Protein AF-A0A9N9N7X9-F1 (afdb_monomer)

Solvent-accessible surface area (backbone atoms only — not comparable to full-atom values): 13000 Å² total; per-residue (Å²): 128,84,79,98,58,101,57,79,76,52,49,74,48,60,98,42,89,99,51,83,76,78,42,80,42,45,58,82,60,53,55,76,67,56,88,64,86,84,74,82,80,80,86,82,82,77,82,83,82,78,74,94,61,87,87,78,80,79,78,86,80,69,52,65,66,59,48,52,54,55,29,54,76,66,76,45,87,77,64,94,84,56,49,71,65,53,52,50,52,54,48,48,53,55,55,74,71,39,74,59,62,84,64,54,52,71,86,38,75,91,61,56,76,76,68,85,73,73,92,64,89,71,80,46,73,70,59,49,55,51,55,52,49,46,58,49,44,23,70,77,36,78,90,52,45,62,49,53,64,54,56,42,52,53,53,56,49,40,38,76,76,42,99,47,58,74,91,60,63,66,54,49,73,53,46,47,57,44,51,59,51,48,56,51,53,51,50,51,51,51,52,50,53,51,48,54,68,70,68,77,116

Foldseek 3Di:
DDDDDPLPQWDWDDPDPPDDDIDIDHPVNVVVVPPDDDDDDDDDDDDDDDDPDPDDDQPDDDDPVRLVVLCVVVVHDDDPPDDPVRSSVSSVVSVVVDVVVVVPPPVDPVVPPPPDPDPDDDQDPVLVVLLVVQCVQCVVPVVSNDDLVNSQVVVVVCVVVDVDDPVNRDDSVVSVVVSVVCVVVVVVVVVVVVCVVPVVD

Radius of gyration: 29.36 Å; Cα contacts (8 Å, |Δi|>4): 89; chains: 1; bounding box: 56×54×70 Å

Sequence (201 aa):
WPWDDNNTGYVRVHAIPNIGKWNEFTSAKLEKLQKKDIQKPNPQVSQHSVPKSPWFVPMPHKSIDQLKTQLTNRGVSYNNESTKQDLISLLNNKLSQEPELQKTGWALKENQKFGKRGGGKRISKHVITYLEGYFLAGNINKSDHYTTEEMHTELLELVKISNLEESDVPKVSTIQNWIGRYATQHKQKLYSLVKIVFFNK

pLDDT: mean 77.12, std 13.58, range [43.31, 95.31]

Nearest PDB structures (foldseek):
  2ld7-assembly1_A  TM=4.609E-01  e=5.107E+00  Mus musculus

Mean predicted aligned error: 19.62 Å

InterPro domains:
  IPR036269 Rho termination factor, N-terminal domain superfamily [SSF68912] (64-97)
  IPR036361 SAP domain superfamily [G3DSA:1.10.720.30] (63-94)

Structure (mmCIF, N/CA/C/O backbone):
data_AF-A0A9N9N7X9-F1
#
_entry.id   AF-A0A9N9N7X9-F1
#
loop_
_atom_site.group_PDB
_atom_site.id
_atom_site.type_symbol
_atom_site.label_atom_id
_atom_site.label_alt_id
_atom_site.label_comp_id
_atom_site.label_asym_id
_atom_site.label_entity_id
_atom_site.label_seq_id
_atom_site.pdbx_PDB_ins_code
_atom_site.Cartn_x
_atom_site.Cartn_y
_atom_site.Cartn_z
_atom_site.occupancy
_atom_site.B_iso_or_equiv
_atom_site.auth_seq_id
_atom_site.auth_comp_id
_atom_site.auth_asym_id
_atom_site.auth_atom_id
_atom_site.pdbx_PDB_model_num
ATOM 1 N N . TRP A 1 1 ? 5.003 -32.662 -16.421 1.00 49.28 1 TRP A N 1
ATOM 2 C CA . TRP A 1 1 ? 4.948 -34.129 -16.533 1.00 49.28 1 TRP A CA 1
ATOM 3 C C . TRP A 1 1 ? 3.574 -34.469 -17.100 1.00 49.28 1 TRP A C 1
ATOM 5 O O . TRP A 1 1 ? 2.640 -34.052 -16.424 1.00 49.28 1 TRP A O 1
ATOM 15 N N . PRO A 1 2 ? 3.361 -35.080 -18.291 1.00 55.88 2 PRO A N 1
ATOM 16 C CA . PRO A 1 2 ? 4.281 -35.820 -19.190 1.00 55.88 2 PRO A CA 1
ATOM 17 C C . PRO A 1 2 ? 5.316 -34.906 -19.908 1.00 55.88 2 PRO A C 1
ATOM 19 O O . PRO A 1 2 ? 5.624 -33.860 -19.328 1.00 55.88 2 PRO A O 1
ATOM 22 N N . TRP A 1 3 ? 5.956 -35.206 -21.055 1.00 43.31 3 TRP A N 1
ATOM 23 C CA . TRP A 1 3 ? 5.714 -36.144 -22.188 1.00 43.31 3 TRP A CA 1
ATOM 24 C C . TRP A 1 3 ? 7.034 -36.775 -22.691 1.00 43.31 3 TRP A C 1
ATOM 26 O O . TRP A 1 3 ? 8.102 -36.267 -22.355 1.00 43.31 3 TRP A O 1
ATOM 36 N N . ASP A 1 4 ? 6.950 -37.835 -23.506 1.00 58.06 4 ASP A N 1
ATOM 37 C CA . ASP A 1 4 ? 8.088 -38.507 -24.155 1.00 58.06 4 ASP A CA 1
ATOM 38 C C . ASP A 1 4 ? 8.680 -37.686 -25.320 1.00 58.06 4 ASP A C 1
ATOM 40 O O . ASP A 1 4 ? 8.150 -37.671 -26.432 1.00 58.06 4 ASP A O 1
ATOM 44 N N . ASP A 1 5 ? 9.811 -37.023 -25.076 1.00 54.53 5 ASP A N 1
ATOM 45 C CA . ASP A 1 5 ? 10.762 -36.612 -26.111 1.00 54.53 5 ASP A CA 1
ATOM 46 C C . ASP A 1 5 ? 12.117 -37.315 -25.899 1.00 54.53 5 ASP A C 1
ATOM 48 O O . ASP A 1 5 ? 12.397 -37.830 -24.816 1.00 54.53 5 ASP A O 1
ATOM 52 N N . ASN A 1 6 ? 12.978 -37.349 -26.928 1.00 62.22 6 ASN A N 1
ATOM 53 C CA . ASN A 1 6 ? 14.293 -38.032 -26.924 1.00 62.22 6 ASN A CA 1
ATOM 54 C C . ASN A 1 6 ? 15.296 -37.516 -25.856 1.00 62.22 6 ASN A C 1
ATOM 56 O O . ASN A 1 6 ? 16.462 -37.909 -25.851 1.00 62.22 6 ASN A O 1
ATOM 60 N N . ASN A 1 7 ? 14.857 -36.643 -24.946 1.00 59.34 7 ASN A N 1
ATOM 61 C CA . ASN A 1 7 ? 15.651 -35.970 -23.926 1.00 59.34 7 ASN A CA 1
ATOM 62 C C . ASN A 1 7 ? 15.391 -36.559 -22.519 1.00 59.34 7 ASN A C 1
ATOM 64 O O . ASN A 1 7 ? 15.659 -35.908 -21.502 1.00 59.34 7 ASN A O 1
ATOM 68 N N . THR A 1 8 ? 14.897 -37.801 -22.430 1.00 61.47 8 THR A N 1
ATOM 69 C CA . THR A 1 8 ? 14.826 -38.575 -21.178 1.00 61.47 8 THR A CA 1
ATOM 70 C C . THR A 1 8 ? 16.176 -38.571 -20.453 1.00 61.47 8 THR A C 1
ATOM 72 O O . THR A 1 8 ? 17.184 -39.013 -20.998 1.00 61.47 8 THR A O 1
ATOM 75 N N . GLY A 1 9 ? 16.196 -38.068 -19.213 1.00 70.38 9 GLY A N 1
ATOM 76 C CA . GLY A 1 9 ? 17.409 -37.936 -18.390 1.00 70.38 9 GLY A CA 1
ATOM 77 C C . GLY A 1 9 ? 18.023 -36.528 -18.330 1.00 70.38 9 GLY A C 1
ATOM 78 O O . GLY A 1 9 ? 19.008 -36.330 -17.619 1.00 70.38 9 GLY A O 1
ATOM 79 N N . TYR A 1 10 ? 17.447 -35.535 -19.018 1.00 78.12 10 TYR A N 1
ATOM 80 C CA . TYR A 1 10 ? 17.952 -34.158 -19.037 1.00 78.12 10 TYR A CA 1
ATOM 81 C C . TYR A 1 10 ? 17.029 -33.202 -18.275 1.00 78.12 10 TYR A C 1
ATOM 83 O O . TYR A 1 10 ? 15.820 -33.146 -18.497 1.00 78.12 10 TYR A O 1
ATOM 91 N N . VAL A 1 11 ? 17.608 -32.369 -17.408 1.00 82.12 11 VAL A N 1
ATOM 92 C CA . VAL A 1 11 ? 16.893 -31.254 -16.777 1.00 82.12 11 VAL A CA 1
ATOM 93 C C . VAL A 1 11 ? 17.042 -30.013 -17.658 1.00 82.12 11 VAL A C 1
ATOM 95 O O . VAL A 1 11 ? 18.125 -29.435 -17.748 1.00 82.12 11 VAL A O 1
ATOM 98 N N . ARG A 1 12 ? 15.946 -29.581 -18.291 1.00 80.44 12 ARG A N 1
ATOM 99 C CA . ARG A 1 12 ? 15.859 -28.292 -18.999 1.00 80.44 12 ARG A CA 1
ATOM 100 C C . ARG A 1 12 ? 15.449 -27.177 -18.036 1.00 80.44 12 ARG A C 1
ATOM 102 O O . ARG A 1 12 ? 14.486 -27.331 -17.287 1.00 80.44 12 ARG A O 1
ATOM 109 N N . VAL A 1 13 ? 16.159 -26.048 -18.068 1.00 78.75 13 VAL A N 1
ATOM 110 C CA . VAL A 1 13 ? 15.795 -24.820 -17.335 1.00 78.75 13 VAL A CA 1
ATOM 111 C C . VAL A 1 13 ? 16.009 -23.571 -18.189 1.00 78.75 13 VAL A C 1
ATOM 113 O O . VAL A 1 13 ? 16.910 -23.509 -19.026 1.00 78.75 13 VAL A O 1
ATOM 116 N N . HIS A 1 14 ? 15.196 -22.552 -17.933 1.00 78.88 14 HIS A N 1
ATOM 117 C CA . HIS A 1 14 ? 15.323 -21.204 -18.483 1.00 78.88 14 HIS A CA 1
ATOM 118 C C . HIS A 1 14 ? 15.489 -20.191 -17.341 1.00 78.88 14 HIS A C 1
ATOM 120 O O . HIS A 1 14 ? 14.956 -20.394 -16.248 1.00 78.88 14 HIS A O 1
ATOM 126 N N . ALA A 1 15 ? 16.180 -19.077 -17.588 1.00 75.19 15 ALA A N 1
ATOM 127 C CA . ALA A 1 15 ? 16.247 -17.981 -16.616 1.00 75.19 15 ALA A CA 1
ATOM 128 C C . ALA A 1 15 ? 14.899 -17.243 -16.487 1.00 75.19 15 ALA A C 1
ATOM 130 O O . ALA A 1 15 ? 14.561 -16.758 -15.411 1.00 75.19 15 ALA A O 1
ATOM 131 N N . ILE A 1 16 ? 14.125 -17.183 -17.577 1.00 74.94 16 ILE A N 1
ATOM 132 C CA . ILE A 1 16 ? 12.840 -16.484 -17.676 1.00 74.94 16 ILE A CA 1
ATOM 133 C C . ILE A 1 16 ? 11.857 -17.384 -18.452 1.00 74.94 16 ILE A C 1
ATOM 135 O O . ILE A 1 16 ? 12.250 -17.931 -19.484 1.00 74.94 16 ILE A O 1
ATOM 139 N N . PRO A 1 17 ? 10.597 -17.552 -18.004 1.00 70.31 17 PRO A N 1
ATOM 140 C CA . PRO A 1 17 ? 9.591 -18.297 -18.758 1.00 70.31 17 PRO A CA 1
ATOM 141 C C . PRO A 1 17 ? 9.388 -17.737 -20.169 1.00 70.31 17 PRO A C 1
ATOM 143 O O . PRO A 1 17 ? 9.217 -16.533 -20.340 1.00 70.31 17 PRO A O 1
ATOM 146 N N . ASN A 1 18 ? 9.373 -18.625 -21.166 1.00 68.94 18 ASN A N 1
ATOM 147 C CA . ASN A 1 18 ? 9.126 -18.325 -22.585 1.00 68.94 18 ASN A CA 1
ATOM 148 C C . ASN A 1 18 ? 10.103 -17.331 -23.256 1.00 68.94 18 ASN A C 1
ATOM 150 O O . ASN A 1 18 ? 9.815 -16.860 -24.354 1.00 68.94 18 ASN A O 1
ATOM 154 N N . ILE A 1 19 ? 11.254 -17.017 -22.644 1.00 68.38 19 ILE A N 1
ATOM 155 C CA . ILE A 1 19 ? 12.239 -16.069 -23.193 1.00 68.38 19 ILE A CA 1
ATOM 156 C C . ILE A 1 19 ? 13.650 -16.675 -23.159 1.00 68.38 19 ILE A C 1
ATOM 158 O O . ILE A 1 19 ? 14.152 -17.078 -22.109 1.00 68.38 19 ILE A O 1
ATOM 162 N N . GLY A 1 20 ? 14.319 -16.669 -24.316 1.00 71.62 20 GLY A N 1
ATOM 163 C CA . GLY A 1 20 ? 15.701 -17.132 -24.484 1.00 71.62 20 GLY A CA 1
ATOM 164 C C . GLY A 1 20 ? 15.841 -18.620 -24.830 1.00 71.62 20 GLY A C 1
ATOM 165 O O . GLY A 1 20 ? 14.863 -19.340 -25.019 1.00 71.62 20 GLY A O 1
ATOM 166 N N . LYS A 1 21 ? 17.093 -19.083 -24.951 1.00 80.06 21 LYS A N 1
ATOM 167 C CA . LYS A 1 21 ? 17.414 -20.495 -25.217 1.00 80.06 21 LYS A CA 1
ATOM 168 C C . LYS A 1 21 ? 17.325 -21.324 -23.932 1.00 80.06 21 LYS A C 1
ATOM 170 O O . LYS A 1 21 ? 17.751 -20.875 -22.867 1.00 80.06 21 LYS A O 1
ATOM 175 N N . TRP A 1 22 ? 16.818 -22.548 -24.049 1.00 79.56 22 TRP A N 1
ATOM 176 C CA . TRP A 1 22 ? 16.819 -23.528 -22.962 1.00 79.56 22 TRP A CA 1
ATOM 177 C C . TRP A 1 22 ? 18.243 -23.993 -22.640 1.00 79.56 22 TRP A C 1
ATOM 179 O O . TRP A 1 22 ? 19.038 -24.235 -23.546 1.00 79.56 22 TRP A O 1
ATOM 189 N N . ASN A 1 23 ? 18.550 -24.157 -21.352 1.00 82.50 23 ASN A N 1
ATOM 190 C CA . ASN A 1 23 ? 19.803 -24.750 -20.890 1.00 82.50 23 ASN A CA 1
ATOM 191 C C . ASN A 1 23 ? 19.572 -26.198 -20.450 1.00 82.50 23 ASN A C 1
ATOM 193 O O . ASN A 1 23 ? 18.653 -26.472 -19.676 1.00 82.50 23 ASN A O 1
ATOM 197 N N . GLU A 1 24 ? 20.433 -27.105 -20.911 1.00 86.31 24 GLU A N 1
ATOM 198 C CA . GLU A 1 24 ? 20.330 -28.547 -20.670 1.00 86.31 24 GLU A CA 1
ATOM 199 C C . GLU A 1 24 ? 21.383 -29.059 -19.679 1.00 86.31 24 GLU A C 1
ATOM 201 O O . GLU A 1 24 ? 22.603 -28.945 -19.877 1.00 86.31 24 GLU A O 1
ATOM 206 N N . PHE A 1 25 ? 20.884 -29.676 -18.608 1.00 82.94 25 PHE A N 1
ATOM 207 C CA . PHE A 1 25 ? 21.669 -30.266 -17.533 1.00 82.94 25 PHE A CA 1
ATOM 208 C C . PHE A 1 25 ? 21.538 -31.792 -17.570 1.00 82.94 25 PHE A C 1
ATOM 210 O O . PHE A 1 25 ? 20.527 -32.358 -17.159 1.00 82.94 25 PHE A O 1
ATOM 217 N N . THR A 1 26 ? 22.591 -32.448 -18.056 1.00 83.94 26 THR A N 1
ATOM 218 C CA . THR A 1 26 ? 22.837 -33.895 -17.938 1.00 83.94 26 THR A CA 1
ATOM 219 C C . THR A 1 26 ? 23.108 -34.297 -16.488 1.00 83.94 26 THR A C 1
ATOM 221 O O . THR A 1 26 ? 23.783 -33.542 -15.782 1.00 83.94 26 THR A O 1
ATOM 224 N N . SER A 1 27 ? 22.759 -35.522 -16.086 1.00 78.56 27 SER A N 1
ATOM 225 C CA . SER A 1 27 ? 23.109 -36.098 -14.771 1.00 78.56 27 SER A CA 1
ATOM 226 C C . SER A 1 27 ? 24.588 -35.899 -14.397 1.00 78.56 27 SER A C 1
ATOM 228 O O . SER A 1 27 ? 24.881 -35.312 -13.361 1.00 78.56 27 SER A O 1
ATOM 230 N N . ALA A 1 28 ? 25.524 -36.202 -15.306 1.00 80.31 28 ALA A N 1
ATOM 231 C CA . ALA A 1 28 ? 26.970 -36.031 -15.090 1.00 80.31 28 ALA A CA 1
ATOM 232 C C . ALA A 1 28 ? 27.451 -34.566 -14.912 1.00 80.31 28 ALA A C 1
ATOM 234 O O . ALA A 1 28 ? 28.585 -34.323 -14.493 1.00 80.31 28 ALA A O 1
ATOM 235 N N . LYS A 1 29 ? 26.621 -33.563 -15.244 1.00 83.31 29 LYS A N 1
ATOM 236 C CA . LYS A 1 29 ? 26.873 -32.147 -14.893 1.00 83.31 29 LYS A CA 1
ATOM 237 C C . LYS A 1 29 ? 26.335 -31.822 -13.499 1.00 83.31 29 LYS A C 1
ATOM 239 O O . LYS A 1 29 ? 26.929 -30.996 -12.818 1.00 83.31 29 LYS A O 1
ATOM 244 N N . LEU A 1 30 ? 25.232 -32.451 -13.088 1.00 79.38 30 LEU A N 1
ATOM 245 C CA . LEU A 1 30 ? 24.614 -32.261 -11.774 1.00 79.38 30 LEU A CA 1
ATOM 246 C C . LEU A 1 30 ? 25.435 -32.930 -10.663 1.00 79.38 30 LEU A C 1
ATOM 248 O O . LEU A 1 30 ? 25.662 -32.301 -9.635 1.00 79.38 30 LEU A O 1
ATOM 252 N N . GLU A 1 31 ? 25.978 -34.127 -10.901 1.00 80.50 31 GLU A N 1
ATOM 253 C CA . GLU A 1 31 ? 26.899 -34.807 -9.972 1.00 80.50 31 GLU A CA 1
ATOM 254 C C . GLU A 1 31 ? 28.107 -33.927 -9.613 1.00 80.50 31 GLU A C 1
ATOM 256 O O . GLU A 1 31 ? 28.473 -33.808 -8.449 1.00 80.50 31 GLU A O 1
ATOM 261 N N . LYS A 1 32 ? 28.668 -33.196 -10.587 1.00 82.69 32 LYS A N 1
ATOM 262 C CA . LYS A 1 32 ? 29.786 -32.257 -10.364 1.00 82.69 32 LYS A CA 1
ATOM 263 C C . LYS A 1 32 ? 29.424 -31.038 -9.502 1.00 82.69 32 LYS A C 1
ATOM 265 O O . LYS A 1 32 ? 30.324 -30.336 -9.044 1.00 82.69 32 LYS A O 1
ATOM 270 N N . LEU A 1 33 ? 28.136 -30.761 -9.28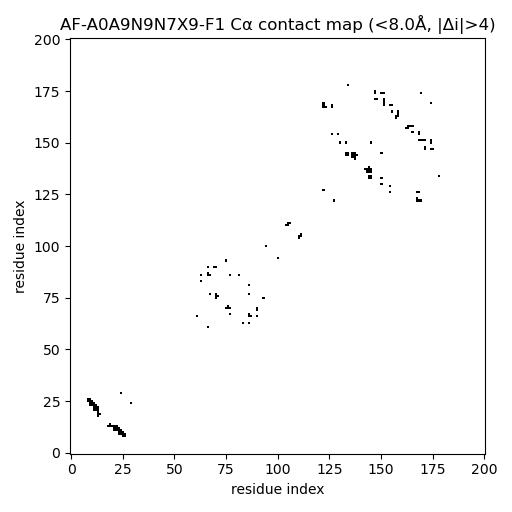4 1.00 78.50 33 LEU A N 1
ATOM 271 C CA . LEU A 1 33 ? 27.662 -29.709 -8.376 1.00 78.50 33 LEU A CA 1
ATOM 272 C C . LEU A 1 33 ? 27.448 -30.231 -6.943 1.00 78.50 33 LEU A C 1
ATOM 274 O O . LEU A 1 33 ? 27.443 -29.434 -6.000 1.00 78.50 33 LEU A O 1
ATOM 278 N N . GLN A 1 34 ? 27.303 -31.547 -6.759 1.00 75.88 34 GLN A N 1
ATOM 279 C CA . GLN A 1 34 ? 27.119 -32.186 -5.457 1.00 75.88 34 GLN A CA 1
ATOM 280 C C . GLN A 1 34 ? 28.454 -32.251 -4.701 1.00 75.88 34 GLN A C 1
ATOM 282 O O . GLN A 1 34 ? 29.269 -33.145 -4.891 1.00 75.88 34 GLN A O 1
ATOM 287 N N . LYS A 1 35 ? 28.684 -31.285 -3.804 1.00 77.44 35 LYS A N 1
ATOM 288 C CA . LYS A 1 35 ? 29.910 -31.230 -2.981 1.00 77.44 35 LYS A CA 1
ATOM 289 C C . LYS A 1 35 ? 29.918 -32.206 -1.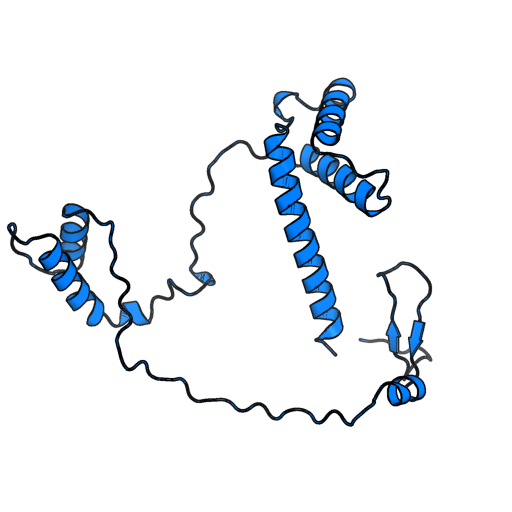794 1.00 77.44 35 LYS A C 1
ATOM 291 O O . LYS A 1 35 ? 30.969 -32.388 -1.185 1.00 77.44 35 LYS A O 1
ATOM 296 N N . LYS A 1 36 ? 28.755 -32.749 -1.414 1.00 79.50 36 LYS A N 1
ATOM 297 C CA . LYS A 1 36 ? 28.526 -33.699 -0.308 1.00 79.50 36 LYS A CA 1
ATOM 298 C C . LYS A 1 36 ? 27.238 -34.478 -0.570 1.00 79.50 36 LYS A C 1
ATOM 300 O O . LYS A 1 36 ? 26.325 -33.919 -1.177 1.00 79.50 36 LYS A O 1
ATOM 305 N N . ASP A 1 37 ? 27.129 -35.692 -0.041 1.00 79.81 37 ASP A N 1
ATOM 306 C CA . ASP A 1 37 ? 25.887 -36.465 -0.117 1.00 79.81 37 ASP A CA 1
ATOM 307 C C . ASP A 1 37 ? 24.758 -35.836 0.698 1.00 79.81 37 ASP A C 1
ATOM 309 O O . ASP A 1 37 ? 24.899 -35.524 1.885 1.00 79.81 37 ASP A O 1
ATOM 313 N N . ILE A 1 38 ? 23.614 -35.662 0.038 1.00 77.25 38 ILE A N 1
ATOM 314 C CA . ILE A 1 38 ? 22.403 -35.096 0.627 1.00 77.25 38 ILE A CA 1
ATOM 315 C C . ILE A 1 38 ? 21.571 -36.245 1.195 1.00 77.25 38 ILE A C 1
ATOM 317 O O . ILE A 1 38 ? 20.732 -36.831 0.514 1.00 77.25 38 ILE A O 1
ATOM 321 N N . GLN A 1 39 ? 21.798 -36.566 2.467 1.00 80.62 39 GLN A N 1
ATOM 322 C CA . GLN A 1 39 ? 20.919 -37.474 3.202 1.00 80.62 39 GLN A CA 1
ATOM 323 C C . GLN A 1 39 ? 19.573 -36.790 3.469 1.00 80.62 39 GLN A C 1
ATOM 325 O O . GLN A 1 39 ? 19.528 -35.656 3.952 1.00 80.62 39 GLN A O 1
ATOM 330 N N . LYS A 1 40 ? 18.465 -37.481 3.175 1.00 77.75 40 LYS A N 1
ATOM 331 C CA . LYS A 1 40 ? 17.116 -36.989 3.484 1.00 77.75 40 LYS A CA 1
ATOM 332 C C . LYS A 1 40 ? 16.974 -36.873 5.010 1.00 77.75 40 LYS A C 1
ATOM 334 O O . LYS A 1 40 ? 17.066 -37.899 5.685 1.00 77.75 40 LYS A O 1
ATOM 339 N N . PRO A 1 41 ? 16.738 -35.676 5.581 1.00 74.62 41 PRO A N 1
ATOM 340 C CA . PRO A 1 41 ? 16.577 -35.545 7.022 1.00 74.62 41 PRO A CA 1
ATOM 341 C C . PRO A 1 41 ? 15.309 -36.279 7.460 1.00 74.62 41 PRO A C 1
ATOM 343 O O . PRO A 1 41 ? 14.242 -36.098 6.869 1.00 74.62 41 PRO A O 1
ATOM 346 N N . ASN A 1 42 ? 15.420 -37.105 8.500 1.00 78.00 42 ASN A N 1
ATOM 347 C CA . ASN A 1 42 ? 14.264 -37.786 9.066 1.00 78.00 42 ASN A CA 1
ATOM 348 C C . ASN A 1 42 ? 13.498 -36.792 9.962 1.00 78.00 42 ASN A C 1
ATOM 350 O O . ASN A 1 42 ? 14.083 -36.298 10.930 1.00 78.00 42 ASN A O 1
ATOM 354 N N . PRO A 1 43 ? 12.235 -36.437 9.657 1.00 70.12 43 PRO A N 1
ATOM 355 C CA . PRO A 1 43 ? 11.516 -35.420 10.414 1.00 70.12 43 PRO A CA 1
ATOM 356 C C . PRO A 1 43 ? 11.182 -35.932 11.819 1.00 70.12 43 PRO A C 1
ATOM 358 O O . PRO A 1 43 ? 10.387 -36.856 11.981 1.00 70.12 43 PRO A O 1
ATOM 361 N N . GLN A 1 44 ? 11.758 -35.308 12.847 1.00 76.88 44 GLN A N 1
ATOM 362 C CA . GLN A 1 44 ? 11.332 -35.537 14.224 1.00 76.88 44 GLN A CA 1
ATOM 363 C C . GLN A 1 44 ? 10.103 -34.681 14.536 1.00 76.88 44 GLN A C 1
ATOM 365 O O . GLN A 1 44 ? 10.154 -33.452 14.491 1.00 76.88 44 GLN A O 1
ATOM 370 N N . VAL A 1 45 ? 8.997 -35.346 14.867 1.00 72.12 45 VAL A N 1
ATOM 371 C CA . VAL A 1 45 ? 7.788 -34.702 15.386 1.00 72.12 45 VAL A CA 1
ATOM 372 C C . VAL A 1 45 ? 7.951 -34.555 16.896 1.00 72.12 45 VAL A C 1
ATOM 374 O O . VAL A 1 45 ? 7.979 -35.553 17.615 1.00 72.12 45 VAL A O 1
ATOM 377 N N . SER A 1 46 ? 8.069 -33.323 17.389 1.00 74.19 46 SER A N 1
ATOM 378 C CA . SER A 1 46 ? 8.018 -33.054 18.826 1.00 74.19 46 SER A CA 1
ATOM 379 C C . SER A 1 46 ? 6.580 -33.136 19.344 1.00 74.19 46 SER A C 1
ATOM 381 O O . SER A 1 46 ? 5.619 -32.826 18.636 1.00 74.19 46 SER A O 1
ATOM 383 N N . GLN A 1 47 ? 6.419 -33.529 20.608 1.00 74.12 47 GLN A N 1
ATOM 384 C CA . GLN A 1 47 ? 5.145 -33.352 21.302 1.00 74.12 47 GLN A CA 1
ATOM 385 C C . GLN A 1 47 ? 4.900 -31.861 21.573 1.00 74.12 47 GLN A C 1
ATOM 387 O O . GLN A 1 47 ? 5.836 -31.080 21.757 1.00 74.12 47 GLN A O 1
ATOM 392 N N . HIS A 1 48 ? 3.629 -31.462 21.583 1.00 66.50 48 HIS A N 1
ATOM 393 C CA . HIS A 1 48 ? 3.238 -30.084 21.852 1.00 66.50 48 HIS A CA 1
ATOM 394 C C . HIS A 1 48 ? 3.476 -29.734 23.329 1.00 66.50 48 HIS A C 1
ATOM 396 O O . HIS A 1 48 ? 3.119 -30.493 24.228 1.00 66.50 48 HIS A O 1
ATOM 402 N N . SER A 1 49 ? 4.053 -28.563 23.592 1.00 68.38 49 SER A N 1
ATOM 403 C CA . SER A 1 49 ? 4.234 -28.076 24.961 1.00 68.38 49 SER A CA 1
ATOM 404 C C . SER A 1 49 ? 2.897 -27.650 25.564 1.00 68.38 49 SER A C 1
ATOM 406 O O . SER A 1 49 ? 2.247 -26.743 25.045 1.00 68.38 49 SER A O 1
ATOM 408 N N . VAL A 1 50 ? 2.516 -28.241 26.698 1.00 72.44 50 VAL A N 1
ATOM 409 C CA . VAL A 1 50 ? 1.393 -27.741 27.504 1.00 72.44 50 VAL A CA 1
ATOM 410 C C . VAL A 1 50 ? 1.841 -26.456 28.221 1.00 72.44 50 VAL A C 1
ATOM 412 O O . VAL A 1 50 ? 2.858 -26.480 28.924 1.00 72.44 50 VAL A O 1
ATOM 415 N N . PRO A 1 51 ? 1.143 -25.316 28.056 1.00 62.38 51 PRO A N 1
ATOM 416 C CA . PRO A 1 51 ? 1.523 -24.073 28.716 1.00 62.38 51 PRO A CA 1
ATOM 417 C C . PRO A 1 51 ? 1.318 -24.178 30.234 1.00 62.38 51 PRO A C 1
ATOM 419 O O . PRO A 1 51 ? 0.241 -24.532 30.706 1.00 62.38 51 PRO A O 1
ATOM 422 N N . LYS A 1 52 ? 2.354 -23.829 31.009 1.00 68.56 52 LYS A N 1
ATOM 423 C CA . LYS A 1 52 ? 2.320 -23.845 32.487 1.00 68.56 52 LYS A CA 1
ATOM 424 C C . LYS A 1 52 ? 1.449 -22.740 33.097 1.00 68.56 52 LYS A C 1
ATOM 426 O O . LYS A 1 52 ? 1.128 -22.804 34.278 1.00 68.56 52 LYS A O 1
ATOM 431 N N . SER A 1 53 ? 1.098 -21.726 32.311 1.00 49.62 53 SER A N 1
ATOM 432 C CA . SER A 1 53 ? 0.240 -20.613 32.707 1.00 49.62 53 SER A CA 1
ATOM 433 C C . SER A 1 53 ? -0.835 -20.364 31.643 1.00 49.62 53 SER A C 1
ATOM 435 O O . SER A 1 53 ? -0.542 -20.419 30.444 1.00 49.62 53 SER A O 1
ATOM 437 N N . PRO A 1 54 ? -2.076 -20.044 32.047 1.00 58.00 54 PRO A N 1
ATOM 438 C CA . PRO A 1 54 ? -3.070 -19.496 31.136 1.00 58.00 54 PRO A CA 1
ATOM 439 C C . PRO A 1 54 ? -2.597 -18.152 30.561 1.00 58.00 54 PRO A C 1
ATOM 441 O O . PRO A 1 54 ? -2.352 -17.197 31.301 1.00 58.00 54 PRO A O 1
ATOM 444 N N . TRP A 1 55 ? -2.488 -18.055 29.236 1.00 46.09 55 TRP A N 1
ATOM 445 C CA . TRP A 1 55 ? -2.179 -16.796 28.554 1.00 46.09 55 TRP A CA 1
ATOM 446 C C . TRP A 1 55 ? -3.441 -15.939 28.410 1.00 46.09 55 TRP A C 1
ATOM 448 O O . TRP A 1 55 ? -4.122 -15.970 27.386 1.00 46.09 55 TRP A O 1
ATOM 458 N N . PHE A 1 56 ? -3.753 -15.153 29.442 1.00 51.88 56 PHE A N 1
ATOM 459 C CA . PHE A 1 56 ? -4.817 -14.153 29.374 1.00 51.88 56 PHE A CA 1
ATOM 460 C C . PHE A 1 56 ? -4.299 -12.835 28.799 1.00 51.88 56 PHE A C 1
ATOM 462 O O . PHE A 1 56 ? -3.435 -12.185 29.383 1.00 51.88 56 PHE A O 1
ATOM 469 N N . VAL A 1 57 ? -4.876 -12.406 27.674 1.00 51.94 57 VAL A N 1
ATOM 470 C CA . VAL A 1 57 ? -4.705 -11.041 27.161 1.00 51.94 57 VAL A CA 1
ATOM 471 C C . VAL A 1 57 ? -5.759 -10.154 27.835 1.00 51.94 57 VAL A C 1
ATOM 473 O O . VAL A 1 57 ? -6.944 -10.297 27.518 1.00 51.94 57 VAL A O 1
ATOM 476 N N . PRO A 1 58 ? -5.391 -9.245 28.760 1.00 47.09 58 PRO A N 1
ATOM 477 C CA . PRO A 1 58 ? -6.360 -8.334 29.357 1.00 47.09 58 PRO A CA 1
ATOM 478 C C . PRO A 1 58 ? -6.933 -7.416 28.272 1.00 47.09 58 PRO A C 1
ATOM 480 O O . PRO A 1 58 ? -6.181 -6.816 27.510 1.00 47.09 58 PRO A O 1
ATOM 483 N N . MET A 1 59 ? -8.261 -7.287 28.194 1.00 57.09 59 MET A N 1
ATOM 484 C CA . MET A 1 59 ? -8.930 -6.362 27.269 1.00 57.09 59 MET A CA 1
ATOM 485 C C . MET A 1 59 ? -8.936 -4.940 27.863 1.00 57.09 59 MET A C 1
ATOM 487 O O . MET A 1 59 ? -9.813 -4.646 28.679 1.00 57.09 59 MET A O 1
ATOM 491 N N . PRO A 1 60 ? -8.025 -4.019 27.482 1.00 52.69 60 PRO A N 1
ATOM 492 C CA . PRO A 1 60 ? -7.765 -2.830 28.305 1.00 52.69 60 PRO A CA 1
ATOM 493 C C . PRO A 1 60 ? -8.842 -1.739 28.150 1.00 52.69 60 PRO A C 1
ATOM 495 O O . PRO A 1 60 ? -9.041 -0.896 29.027 1.00 52.69 60 PRO A O 1
ATOM 498 N N . HIS A 1 61 ? -9.562 -1.761 27.024 1.00 58.72 61 HIS A N 1
ATOM 499 C CA . HIS A 1 61 ? -10.284 -0.599 26.495 1.00 58.72 61 HIS A CA 1
ATOM 500 C C . HIS A 1 61 ? -11.817 -0.678 26.560 1.00 58.72 61 HIS A C 1
ATOM 502 O O . HIS A 1 61 ? -12.482 0.197 26.015 1.00 58.72 61 HIS A O 1
ATOM 508 N N . LYS A 1 62 ? -12.405 -1.682 27.225 1.00 70.75 62 LYS A N 1
ATOM 509 C CA . LYS A 1 62 ? -13.868 -1.719 27.413 1.00 70.75 62 LYS A CA 1
ATOM 510 C C . LYS A 1 62 ? -14.333 -0.686 28.445 1.00 70.75 62 LYS A C 1
ATOM 512 O O . LYS A 1 62 ? -13.655 -0.467 29.461 1.00 70.75 62 LYS A O 1
ATOM 517 N N . SER A 1 63 ? -15.484 -0.062 28.188 1.00 82.25 63 SER A N 1
ATOM 518 C CA . SER A 1 63 ? -16.191 0.760 29.180 1.00 82.25 63 SER A CA 1
ATOM 519 C C . SER A 1 63 ? -16.857 -0.120 30.245 1.00 82.25 63 SER A C 1
ATOM 521 O O . SER A 1 63 ? -17.006 -1.331 30.061 1.00 82.25 63 SER A O 1
ATOM 523 N N . ILE A 1 64 ? -17.267 0.480 31.366 1.00 83.50 64 ILE A N 1
ATOM 524 C CA . ILE A 1 64 ? -17.980 -0.238 32.434 1.00 83.50 64 ILE A CA 1
ATOM 525 C C . ILE A 1 64 ? -19.295 -0.826 31.900 1.00 83.50 64 ILE A C 1
ATOM 527 O O . ILE A 1 64 ? -19.583 -1.991 32.157 1.00 83.50 64 ILE A O 1
ATOM 531 N N . ASP A 1 65 ? -20.034 -0.086 31.074 1.00 84.31 65 ASP A N 1
ATOM 532 C CA . ASP A 1 65 ? -21.314 -0.535 30.506 1.00 84.31 65 ASP A CA 1
ATOM 533 C C . ASP A 1 65 ? -21.134 -1.714 29.544 1.00 84.31 65 ASP A C 1
ATOM 535 O O . ASP A 1 65 ? -21.922 -2.659 29.549 1.00 84.31 65 ASP A O 1
ATOM 539 N N . GLN A 1 66 ? -20.048 -1.720 28.763 1.00 83.38 66 GLN A N 1
ATOM 540 C CA . GLN A 1 66 ? -19.688 -2.853 27.907 1.00 83.38 66 GLN A CA 1
ATOM 541 C C . GLN A 1 66 ? -19.322 -4.101 28.721 1.00 83.38 66 GLN A C 1
ATOM 543 O O . GLN A 1 66 ? -19.655 -5.211 28.308 1.00 83.38 66 GLN A O 1
ATOM 548 N N . LEU A 1 67 ? -18.652 -3.943 29.868 1.00 85.62 67 LEU A N 1
ATOM 549 C CA . LEU A 1 67 ? -18.352 -5.056 30.776 1.00 85.62 67 LEU A CA 1
ATOM 550 C C . LEU A 1 67 ? -19.637 -5.597 31.417 1.00 85.62 67 LEU A C 1
ATOM 552 O O . LEU A 1 67 ? -19.883 -6.800 31.344 1.00 85.62 67 LEU A O 1
ATOM 556 N N . LYS A 1 68 ? -20.490 -4.711 31.948 1.00 86.12 68 LYS A N 1
ATOM 557 C CA . LYS A 1 68 ? -21.808 -5.044 32.515 1.00 86.12 68 LYS A CA 1
ATOM 558 C C . LYS A 1 68 ? -22.679 -5.805 31.504 1.00 86.12 68 LYS A C 1
ATOM 560 O O . LYS A 1 68 ? -23.135 -6.903 31.805 1.00 86.12 68 LYS A O 1
ATOM 565 N N . THR A 1 69 ? -22.781 -5.307 30.268 1.00 85.31 69 THR A N 1
ATOM 566 C CA . THR A 1 69 ? -23.516 -5.961 29.163 1.00 85.31 69 THR A CA 1
ATOM 567 C C . THR A 1 69 ? -22.974 -7.358 28.830 1.00 85.31 69 THR A C 1
ATOM 569 O O . THR A 1 69 ? -23.734 -8.265 28.505 1.00 85.31 69 THR A O 1
ATOM 572 N N . GLN A 1 70 ? -21.656 -7.580 28.896 1.00 83.38 70 GLN A N 1
ATOM 573 C CA . GLN A 1 70 ? -21.095 -8.914 28.642 1.00 83.38 70 GLN A CA 1
ATOM 574 C C . GLN A 1 70 ? -21.275 -9.891 29.806 1.00 83.38 70 GLN A C 1
ATOM 576 O O . GLN A 1 70 ? -21.332 -11.097 29.568 1.00 83.38 70 GLN A O 1
ATOM 581 N N . LEU A 1 71 ? -21.374 -9.393 31.039 1.00 86.19 71 LEU A N 1
ATOM 582 C CA . LEU A 1 71 ? -21.683 -10.207 32.211 1.00 86.19 71 LEU A CA 1
ATOM 583 C C . LEU A 1 71 ? -23.159 -10.632 32.212 1.00 86.19 71 LEU A C 1
ATOM 585 O O . LEU A 1 71 ? -23.430 -11.826 32.354 1.00 86.19 71 LEU A O 1
ATOM 589 N N . THR A 1 72 ? -24.098 -9.715 31.937 1.00 85.12 72 THR A N 1
ATOM 590 C CA . THR A 1 72 ? -25.530 -10.050 31.811 1.00 85.12 72 THR A CA 1
ATOM 591 C C . THR A 1 72 ? -25.787 -11.052 30.685 1.00 85.12 72 THR A C 1
ATOM 593 O O . THR A 1 72 ? -26.437 -12.068 30.922 1.00 85.12 72 THR A O 1
ATOM 596 N N . ASN A 1 73 ? -25.192 -10.852 29.502 1.00 83.75 73 ASN A N 1
ATOM 597 C CA . ASN A 1 73 ? -25.278 -11.794 28.374 1.00 83.75 73 ASN A CA 1
ATOM 598 C C . ASN A 1 73 ? -24.759 -13.211 28.700 1.00 83.75 73 ASN A C 1
ATOM 600 O O . ASN A 1 73 ? -25.056 -14.152 27.970 1.00 83.75 73 ASN A O 1
ATOM 604 N N . ARG A 1 74 ? -23.969 -13.371 29.770 1.00 80.69 74 ARG A N 1
ATOM 605 C CA . ARG A 1 74 ? -23.403 -14.649 30.237 1.00 80.69 74 ARG A CA 1
ATOM 606 C C . ARG A 1 74 ? -24.050 -15.177 31.520 1.00 80.69 74 ARG A C 1
ATOM 608 O O . ARG A 1 74 ? -23.529 -16.124 32.116 1.00 80.69 74 ARG A O 1
ATOM 615 N N . GLY A 1 75 ? -25.145 -14.557 31.964 1.00 84.81 75 GLY A N 1
ATOM 616 C CA . GLY A 1 75 ? -25.843 -14.915 33.199 1.00 84.81 75 GLY A CA 1
ATOM 617 C C . GLY A 1 75 ? -25.017 -14.680 34.468 1.00 84.81 75 GLY A C 1
ATOM 618 O O . GLY A 1 75 ? -25.230 -15.363 35.466 1.00 84.81 75 GLY A O 1
ATOM 619 N N . VAL A 1 76 ? -24.042 -13.765 34.438 1.00 85.31 76 VAL A N 1
ATOM 620 C CA . VAL A 1 76 ? -23.181 -13.459 35.588 1.00 85.31 76 VAL A CA 1
ATOM 621 C C . VAL A 1 76 ? -23.697 -12.211 36.301 1.00 85.31 76 VAL A C 1
ATOM 623 O O . VAL A 1 76 ? -23.660 -11.112 35.748 1.00 85.31 76 VAL A O 1
ATOM 626 N N . SER A 1 77 ? -24.155 -12.387 37.541 1.00 84.88 77 SER A N 1
ATOM 627 C CA . SER A 1 77 ? -24.534 -11.283 38.430 1.00 84.88 77 SER A CA 1
ATOM 628 C C . SER A 1 77 ? -23.301 -10.517 38.925 1.00 84.88 77 SER A C 1
ATOM 630 O O . SER A 1 77 ? -22.255 -11.116 39.170 1.00 84.88 77 SER A O 1
ATOM 632 N N . TYR A 1 78 ? -23.430 -9.202 39.092 1.00 84.69 78 TYR A N 1
ATOM 633 C CA . TYR A 1 78 ? -22.406 -8.296 39.621 1.00 84.69 78 TYR A CA 1
ATOM 634 C C . TYR A 1 78 ? -23.061 -7.249 40.534 1.00 84.69 78 TYR A C 1
ATOM 636 O O . TYR A 1 78 ? -24.237 -6.930 40.357 1.00 84.69 78 TYR A O 1
ATOM 644 N N . ASN A 1 79 ? -22.314 -6.675 41.487 1.00 84.69 79 ASN A N 1
ATOM 645 C CA . ASN A 1 79 ? -22.817 -5.535 42.259 1.00 84.69 79 ASN A CA 1
ATOM 646 C C . ASN A 1 79 ? -22.821 -4.279 41.363 1.00 84.69 79 ASN A C 1
ATOM 648 O O . ASN A 1 79 ? -21.899 -4.042 40.579 1.00 84.69 79 ASN A O 1
ATOM 652 N N . ASN A 1 80 ? -23.853 -3.448 41.485 1.00 79.00 80 ASN A N 1
ATOM 653 C CA . ASN A 1 80 ? -23.956 -2.164 40.797 1.00 79.00 80 ASN A CA 1
ATOM 654 C C . ASN A 1 80 ? -22.770 -1.236 41.114 1.00 79.00 80 ASN A C 1
ATOM 656 O O . ASN A 1 80 ? -22.337 -0.497 40.223 1.00 79.00 80 ASN A O 1
ATOM 660 N N . GLU A 1 81 ? -22.238 -1.353 42.335 1.00 83.75 81 GLU A N 1
ATOM 661 C CA . GLU A 1 81 ? -21.098 -0.616 42.898 1.00 83.75 81 GLU A CA 1
ATOM 662 C C . GLU A 1 81 ? -19.724 -1.232 42.560 1.00 83.75 81 GLU A C 1
ATOM 664 O O . GLU A 1 81 ? -18.695 -0.650 42.898 1.00 83.75 81 GLU A O 1
ATOM 669 N N . SER A 1 82 ? -19.673 -2.400 41.900 1.00 83.19 82 SER A N 1
ATOM 670 C CA . SER A 1 82 ? -18.409 -3.054 41.531 1.00 83.19 82 SER A CA 1
ATOM 671 C C . SER A 1 82 ? -17.529 -2.148 40.666 1.00 83.19 82 SER A C 1
ATOM 673 O O . SER A 1 82 ? -17.982 -1.576 39.669 1.00 83.19 82 SER A O 1
ATOM 675 N N . THR A 1 83 ? -16.240 -2.068 41.002 1.00 86.81 83 THR A N 1
ATOM 676 C CA . THR A 1 83 ? -15.277 -1.273 40.239 1.00 86.81 83 THR A CA 1
ATOM 677 C C . THR A 1 83 ? -14.994 -1.906 38.874 1.00 86.81 83 THR A C 1
ATOM 679 O O . THR A 1 83 ? -15.256 -3.088 38.627 1.00 86.81 83 THR A O 1
ATOM 682 N N . LYS A 1 84 ? -14.381 -1.140 37.960 1.00 84.75 84 LYS A N 1
ATOM 683 C CA . LYS A 1 84 ? -13.946 -1.668 36.655 1.00 84.75 84 LYS A CA 1
ATOM 684 C C . LYS A 1 84 ? -13.001 -2.877 36.799 1.00 84.75 84 LYS A C 1
ATOM 686 O O . LYS A 1 84 ? -13.069 -3.778 35.968 1.00 84.75 84 LYS A O 1
ATOM 691 N N . GLN A 1 85 ? -12.150 -2.906 37.831 1.00 83.38 85 GLN A N 1
ATOM 692 C CA . GLN A 1 85 ? -11.245 -4.029 38.121 1.00 83.38 85 GLN A CA 1
ATOM 693 C C . GLN A 1 85 ? -12.035 -5.295 38.485 1.00 83.38 85 GLN A C 1
ATOM 695 O O . GLN A 1 85 ? -11.804 -6.350 37.896 1.00 83.38 85 GLN A O 1
ATOM 700 N N . ASP A 1 86 ? -13.024 -5.173 39.374 1.00 86.62 86 ASP A N 1
ATOM 701 C CA . ASP A 1 86 ? -13.847 -6.301 39.833 1.00 86.62 86 ASP A CA 1
ATOM 702 C C . ASP A 1 86 ? -14.639 -6.915 38.675 1.00 86.62 86 ASP A C 1
ATOM 704 O O . ASP A 1 86 ? -14.632 -8.130 38.482 1.00 86.62 86 ASP A O 1
ATOM 708 N N . LEU A 1 87 ? -15.253 -6.069 37.838 1.00 86.88 87 LEU A N 1
ATOM 709 C CA . LEU A 1 87 ? -15.995 -6.498 36.649 1.00 86.88 87 LEU A CA 1
ATOM 710 C C . LEU A 1 87 ? -15.090 -7.203 35.623 1.00 86.88 87 LEU A C 1
ATOM 712 O O . LEU A 1 87 ? -15.514 -8.180 35.005 1.00 86.88 87 LEU A O 1
ATOM 716 N N . ILE A 1 88 ? -13.842 -6.746 35.450 1.00 84.50 88 ILE A N 1
ATOM 717 C CA . ILE A 1 88 ? -12.845 -7.418 34.600 1.00 84.50 88 ILE A CA 1
ATOM 718 C C . ILE A 1 88 ? -12.456 -8.776 35.196 1.00 84.50 88 ILE A C 1
ATOM 720 O O . ILE A 1 88 ? -12.433 -9.768 34.470 1.00 84.50 88 ILE A O 1
ATOM 724 N N . SER A 1 89 ? -12.181 -8.841 36.501 1.00 85.50 89 SER A N 1
ATOM 725 C CA . SER A 1 89 ? -11.808 -10.078 37.200 1.00 85.50 89 SER A CA 1
ATOM 726 C C . SER A 1 89 ? -12.914 -11.136 37.106 1.00 85.50 89 SER A C 1
ATOM 728 O O . SER A 1 89 ? -12.668 -12.275 36.703 1.00 85.50 89 SER A O 1
ATOM 730 N N . LEU A 1 90 ? -14.161 -10.731 37.360 1.00 87.31 90 LEU A N 1
ATOM 731 C CA . LEU A 1 90 ? -15.350 -11.575 37.266 1.00 87.31 90 LEU A CA 1
ATOM 732 C C . LEU A 1 90 ? -15.578 -12.089 35.834 1.00 87.31 90 LEU A C 1
ATOM 734 O O . LEU A 1 90 ? -15.817 -13.282 35.625 1.00 87.31 90 LEU A O 1
ATOM 738 N N . LEU A 1 91 ? -15.439 -11.207 34.835 1.00 84.31 91 LEU A N 1
ATOM 739 C CA . LEU A 1 91 ? -15.561 -11.569 33.424 1.00 84.31 91 LEU A CA 1
ATOM 740 C C . LEU A 1 91 ? -14.465 -12.555 33.003 1.00 84.31 91 LEU A C 1
ATOM 742 O O . LEU A 1 91 ? -14.777 -13.527 32.322 1.00 84.31 91 LEU A O 1
ATOM 746 N N . ASN A 1 92 ? -13.217 -12.338 33.432 1.00 78.75 92 ASN A N 1
ATOM 747 C CA . ASN A 1 92 ? -12.076 -13.216 33.156 1.00 78.75 92 ASN A CA 1
ATOM 748 C C . ASN A 1 92 ? -12.232 -14.594 33.813 1.00 78.75 92 ASN A C 1
ATOM 750 O O . ASN A 1 92 ? -11.916 -15.605 33.189 1.00 78.75 92 ASN A O 1
ATOM 754 N N . ASN A 1 93 ? -12.758 -14.660 35.040 1.00 83.06 93 ASN A N 1
ATOM 755 C CA . ASN A 1 93 ? -13.037 -15.928 35.714 1.00 83.06 93 ASN A CA 1
ATOM 756 C C . ASN A 1 93 ? -14.065 -16.746 34.910 1.00 83.06 93 ASN A C 1
ATOM 758 O O . ASN A 1 93 ? -13.787 -17.885 34.533 1.00 83.06 93 ASN A O 1
ATOM 762 N N . LYS A 1 94 ? -15.187 -16.127 34.510 1.00 83.19 94 LYS A N 1
ATOM 763 C CA . LYS A 1 94 ? -16.172 -16.765 33.619 1.00 83.19 94 LYS A CA 1
ATOM 764 C C . LYS A 1 94 ? -15.552 -17.189 32.279 1.00 83.19 94 LYS A C 1
ATOM 766 O O . LYS A 1 94 ? -15.824 -18.289 31.816 1.00 83.19 94 LYS A O 1
ATOM 771 N N . LEU A 1 95 ? -14.684 -16.350 31.701 1.00 76.38 95 LEU A N 1
ATOM 772 C CA . LEU A 1 95 ? -13.931 -16.616 30.466 1.00 76.38 95 LEU A CA 1
ATOM 773 C C . LEU A 1 95 ? -13.055 -17.875 30.567 1.00 76.38 95 LEU A C 1
ATOM 775 O O . LEU A 1 95 ? -12.958 -18.645 29.619 1.00 76.38 95 LEU A O 1
ATOM 779 N N . SER A 1 96 ? -12.426 -18.071 31.728 1.00 69.19 96 SER A N 1
ATOM 780 C CA . SER A 1 96 ? -11.523 -19.192 32.025 1.00 69.19 96 SER A CA 1
ATOM 781 C C . SER A 1 96 ? -12.254 -20.534 32.081 1.00 69.19 96 SER A C 1
ATOM 783 O O . SER A 1 96 ? -11.669 -21.567 31.769 1.00 69.19 96 SER A O 1
ATOM 785 N N . GLN A 1 97 ? -13.526 -20.509 32.487 1.00 71.44 97 GLN A N 1
ATOM 786 C CA . GLN A 1 97 ? -14.383 -21.687 32.632 1.00 71.44 97 GLN A CA 1
ATOM 787 C C . GLN A 1 97 ? -15.170 -22.030 31.356 1.00 71.44 97 GLN A C 1
ATOM 789 O O . GLN A 1 97 ? -15.887 -23.025 31.341 1.00 71.44 97 GLN A O 1
ATOM 794 N N . GLU A 1 98 ? -15.082 -21.218 30.298 1.00 64.75 98 GLU A N 1
ATOM 795 C CA . GLU A 1 98 ? -15.866 -21.379 29.068 1.00 64.75 98 GLU A CA 1
ATOM 796 C C . GLU A 1 98 ? -15.048 -22.197 28.037 1.00 64.75 98 GLU A C 1
ATOM 798 O O . GLU A 1 98 ? -14.197 -21.634 27.340 1.00 64.75 98 GLU A O 1
ATOM 803 N N . PRO A 1 99 ? -15.261 -23.529 27.906 1.00 57.41 99 PRO A N 1
ATOM 804 C CA . PRO A 1 99 ? -14.422 -24.394 27.064 1.00 57.41 99 PRO A CA 1
ATOM 805 C C . PRO A 1 99 ? -14.532 -24.063 25.571 1.00 57.41 99 PRO A C 1
ATOM 807 O O . PRO A 1 99 ? -13.699 -24.486 24.769 1.00 57.41 99 PRO A O 1
ATOM 810 N N . GLU A 1 100 ? -15.553 -23.300 25.181 1.00 53.56 100 GLU A N 1
ATOM 811 C CA . GLU A 1 100 ? -15.715 -22.814 23.818 1.00 53.56 100 GLU A CA 1
ATOM 812 C C . GLU A 1 100 ? -14.647 -21.795 23.435 1.00 53.56 100 GLU A C 1
ATOM 814 O O . GLU A 1 100 ? -14.214 -21.807 22.290 1.00 53.56 100 GLU A O 1
ATOM 819 N N . LEU A 1 101 ? -14.127 -20.973 24.353 1.00 49.56 101 LEU A N 1
ATOM 820 C CA . LEU A 1 101 ? -13.164 -19.935 23.971 1.00 49.56 101 LEU A CA 1
ATOM 821 C C . LEU A 1 101 ? -11.792 -20.480 23.574 1.00 49.56 101 LEU A C 1
ATOM 823 O O . LEU A 1 101 ? -11.126 -19.890 22.725 1.00 49.56 101 LEU A O 1
ATOM 827 N N . GLN A 1 102 ? -11.413 -21.644 24.105 1.00 52.59 102 GLN A N 1
ATOM 828 C CA . GLN A 1 102 ? -10.245 -22.393 23.632 1.00 52.59 102 GLN A CA 1
ATOM 829 C C . GLN A 1 102 ? -10.472 -23.002 22.235 1.00 52.59 102 GLN A C 1
ATOM 831 O O . GLN A 1 102 ? -9.511 -23.233 21.505 1.00 52.59 102 GLN A O 1
ATOM 836 N N . LYS A 1 103 ? -11.734 -23.241 21.845 1.00 48.97 103 LYS A N 1
ATOM 837 C CA . LYS A 1 103 ? -12.128 -23.769 20.525 1.00 48.97 103 LYS A CA 1
ATOM 838 C C . LYS A 1 103 ? -12.423 -22.675 19.500 1.00 48.97 103 LYS A C 1
ATOM 840 O O . LYS A 1 103 ? -12.279 -22.914 18.303 1.00 48.97 103 LYS A O 1
ATOM 845 N N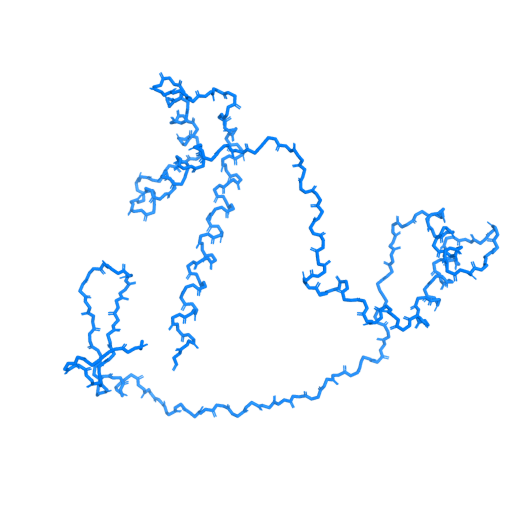 . THR A 1 104 ? -12.849 -21.486 19.926 1.00 49.59 104 THR A N 1
ATOM 846 C CA . THR A 1 104 ? -13.154 -20.388 19.008 1.00 49.59 104 THR A CA 1
ATOM 847 C C . THR A 1 104 ? -11.863 -19.869 18.390 1.00 49.59 104 THR A C 1
ATOM 849 O O . THR A 1 104 ? -11.116 -19.110 19.007 1.00 49.59 104 THR A O 1
ATOM 852 N N . GLY A 1 105 ? -11.608 -20.268 17.146 1.00 47.94 105 GLY A N 1
ATOM 853 C CA . GLY A 1 105 ? -10.414 -19.925 16.381 1.00 47.94 105 GLY A CA 1
ATOM 854 C C . GLY A 1 105 ? -10.327 -18.459 15.950 1.00 47.94 105 GLY A C 1
ATOM 855 O O . GLY A 1 105 ? -10.020 -18.203 14.792 1.00 47.94 105 GLY A O 1
ATOM 856 N N . TRP A 1 106 ? -10.550 -17.486 16.841 1.00 47.72 106 TRP A N 1
ATOM 857 C CA . TRP A 1 106 ? -10.357 -16.049 16.570 1.00 47.72 106 TRP A CA 1
ATOM 858 C C . TRP A 1 106 ? -8.916 -15.717 16.153 1.00 47.72 106 TRP A C 1
ATOM 860 O O . TRP A 1 106 ? -8.691 -14.748 15.433 1.00 47.72 106 TRP A O 1
ATOM 870 N N . ALA A 1 107 ? -7.947 -16.528 16.593 1.00 59.28 107 ALA A N 1
ATOM 871 C CA . ALA A 1 107 ? -6.547 -16.451 16.178 1.00 59.28 107 ALA A CA 1
ATOM 872 C C . ALA A 1 107 ? -6.239 -17.240 14.886 1.00 59.28 107 ALA A C 1
ATOM 874 O O . ALA A 1 107 ? -5.143 -17.111 14.341 1.00 59.28 107 ALA A O 1
ATOM 875 N N . LEU A 1 108 ? -7.181 -18.042 14.370 1.00 57.03 108 LEU A N 1
ATOM 876 C CA . LEU A 1 108 ? -7.031 -18.705 13.076 1.00 57.03 108 LEU A CA 1
ATOM 877 C C . LEU A 1 108 ? -7.327 -17.706 11.958 1.00 57.03 108 LEU A C 1
ATOM 879 O O . LEU A 1 108 ? -8.366 -17.046 11.930 1.00 57.03 108 LEU A O 1
ATOM 883 N N . LYS A 1 109 ? -6.404 -17.630 10.997 1.00 58.78 109 LYS A N 1
ATOM 884 C CA . LYS A 1 109 ? -6.446 -16.699 9.859 1.00 58.78 109 LYS A CA 1
ATOM 885 C C . LYS A 1 109 ? -7.733 -16.805 9.026 1.00 58.78 109 LYS A C 1
ATOM 887 O O . LYS A 1 109 ? -8.149 -15.816 8.434 1.00 58.78 109 LYS A O 1
ATOM 892 N N . GLU A 1 110 ? -8.367 -17.974 8.997 1.00 58.19 110 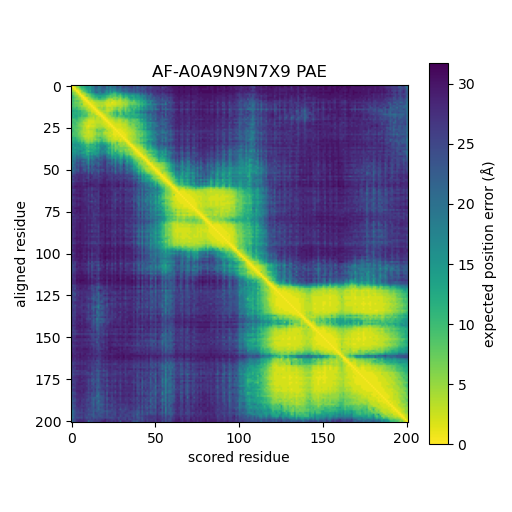GLU A N 1
ATOM 893 C CA . GLU A 1 110 ? -9.654 -18.211 8.325 1.00 58.19 110 GLU A CA 1
ATOM 894 C C . GLU A 1 110 ? -10.811 -17.384 8.921 1.00 58.19 110 GLU A C 1
ATOM 896 O O . GLU A 1 110 ? -11.664 -16.895 8.186 1.00 58.19 110 GLU A O 1
ATOM 901 N N . ASN A 1 111 ? -10.793 -17.142 10.237 1.00 60.78 111 ASN A N 1
ATOM 902 C CA . ASN A 1 111 ? -11.819 -16.382 10.954 1.00 60.78 111 ASN A CA 1
ATOM 903 C C . ASN A 1 111 ? -11.493 -14.880 11.018 1.00 60.78 111 ASN A C 1
ATOM 905 O O . ASN A 1 111 ? -12.220 -14.105 11.648 1.00 60.78 111 ASN A O 1
ATOM 909 N N . GLN A 1 112 ? -10.412 -14.443 10.358 1.00 67.56 112 GLN A N 1
ATOM 910 C CA . GLN A 1 112 ? -10.007 -13.044 10.298 1.00 67.56 112 GLN A CA 1
ATOM 911 C C . GLN A 1 112 ? -11.002 -12.232 9.459 1.00 67.56 112 GLN A C 1
ATOM 913 O O . GLN A 1 112 ? -10.827 -12.012 8.259 1.00 67.56 112 GLN A O 1
ATOM 918 N N . LYS A 1 113 ? -12.041 -11.712 10.118 1.00 65.75 113 LYS A N 1
ATOM 919 C CA . LYS A 1 113 ? -12.947 -10.718 9.537 1.00 65.75 113 LYS A CA 1
ATOM 920 C C . LYS A 1 113 ? -12.170 -9.427 9.284 1.00 65.75 113 LYS A C 1
ATOM 922 O O . LYS A 1 113 ? -12.048 -8.580 10.168 1.00 65.75 113 LYS A O 1
ATOM 927 N N . PHE A 1 114 ? -11.647 -9.267 8.068 1.00 57.06 114 PHE A N 1
ATOM 928 C CA . PHE A 1 114 ? -11.138 -7.983 7.598 1.00 57.06 114 PHE A CA 1
ATOM 929 C C . PHE A 1 114 ? -12.255 -6.948 7.750 1.00 57.06 114 PHE A C 1
ATOM 931 O O . PHE A 1 114 ? -13.277 -7.025 7.068 1.00 57.06 114 PHE A O 1
ATOM 938 N N . GLY A 1 115 ? -12.069 -5.994 8.668 1.00 52.72 115 GLY A N 1
ATOM 939 C CA . GLY A 1 115 ? -13.020 -4.905 8.871 1.00 52.72 115 GLY A CA 1
ATOM 940 C C . GLY A 1 115 ? -13.295 -4.178 7.555 1.00 52.72 115 GLY A C 1
ATOM 941 O O . GLY A 1 115 ? -12.431 -4.150 6.673 1.00 52.72 115 GLY A O 1
ATOM 942 N N . LYS A 1 116 ? -14.497 -3.600 7.418 1.00 55.66 116 LYS A N 1
ATOM 943 C CA . LYS A 1 116 ? -14.931 -2.872 6.215 1.00 55.66 116 LYS A CA 1
ATOM 944 C C . LYS A 1 116 ? -13.904 -1.783 5.868 1.00 55.66 116 LYS A C 1
ATOM 946 O O . LYS A 1 116 ? -13.955 -0.687 6.420 1.00 55.66 116 LYS A O 1
ATOM 951 N N . ARG A 1 117 ? -12.951 -2.087 4.974 1.00 62.41 117 ARG A N 1
ATOM 952 C CA . ARG A 1 117 ? -11.961 -1.115 4.483 1.00 62.41 117 ARG A CA 1
ATOM 953 C C . ARG A 1 117 ? -12.744 0.033 3.857 1.00 62.41 117 ARG A C 1
ATOM 955 O O . ARG A 1 117 ? -13.557 -0.229 2.972 1.00 62.41 117 ARG A O 1
ATOM 962 N N . GLY A 1 118 ? -12.522 1.244 4.372 1.00 54.66 118 GLY A N 1
ATOM 963 C CA . GLY A 1 118 ? -13.405 2.396 4.182 1.00 54.66 118 GLY A CA 1
ATOM 964 C C . GLY A 1 118 ? -13.854 2.599 2.736 1.00 54.66 118 GLY A C 1
ATOM 965 O O . GLY A 1 118 ? -13.061 2.444 1.807 1.00 54.66 118 GLY A O 1
ATOM 966 N N . GLY A 1 119 ? -15.130 2.948 2.564 1.00 55.69 119 GLY A N 1
ATOM 967 C CA . GLY A 1 119 ? -15.793 3.132 1.269 1.00 55.69 119 GLY A CA 1
ATOM 968 C C . GLY A 1 119 ? -15.384 4.401 0.517 1.00 55.6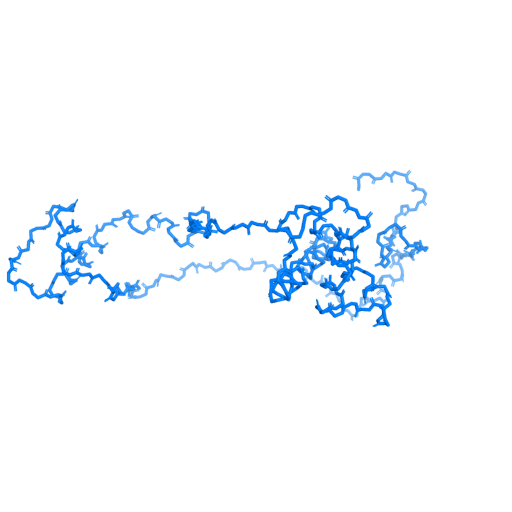9 119 GLY A C 1
ATOM 969 O O . GLY A 1 119 ? -16.245 5.078 -0.026 1.00 55.69 119 GLY A O 1
ATOM 970 N N . GLY A 1 120 ? -14.095 4.745 0.503 1.00 70.75 120 GLY A N 1
ATOM 971 C CA . GLY A 1 120 ? -13.576 5.799 -0.370 1.00 70.75 120 GLY A CA 1
ATOM 972 C C . GLY A 1 120 ? -13.621 5.376 -1.842 1.00 70.75 120 GLY A C 1
ATOM 973 O O . GLY A 1 120 ? -13.535 4.178 -2.143 1.00 70.75 120 GLY A O 1
ATOM 974 N N . LYS A 1 121 ? -13.725 6.357 -2.755 1.00 80.31 121 LYS A N 1
ATOM 975 C CA . LYS A 1 121 ? -13.640 6.131 -4.210 1.00 80.31 121 LYS A CA 1
ATOM 976 C C . LYS A 1 121 ? -12.369 5.326 -4.506 1.00 80.31 121 LYS A C 1
ATOM 978 O O . LYS A 1 121 ? -11.273 5.691 -4.079 1.00 80.31 121 LYS A O 1
ATOM 983 N N . ARG A 1 122 ? -12.527 4.181 -5.171 1.00 86.00 122 ARG A N 1
ATOM 984 C CA . ARG A 1 122 ? -11.400 3.343 -5.604 1.00 86.00 122 ARG A CA 1
ATOM 985 C C . ARG A 1 122 ? -10.850 3.915 -6.906 1.00 86.00 122 ARG A C 1
ATOM 987 O O . ARG A 1 122 ? -11.627 4.414 -7.712 1.00 86.00 122 ARG A O 1
ATOM 994 N N . ILE A 1 123 ? -9.539 3.795 -7.114 1.00 89.62 123 ILE A N 1
ATOM 995 C CA . ILE A 1 123 ? -8.917 4.079 -8.415 1.00 89.62 123 ILE A CA 1
ATOM 996 C C . ILE A 1 123 ? -9.611 3.197 -9.464 1.00 89.62 123 ILE A C 1
ATOM 998 O O . ILE A 1 123 ? -9.799 1.998 -9.219 1.00 89.62 123 ILE A O 1
ATOM 1002 N N . SER A 1 124 ? -10.025 3.777 -10.592 1.00 90.50 124 SER A N 1
ATOM 1003 C CA . SER A 1 124 ? -10.708 3.025 -11.643 1.00 90.50 124 SER A CA 1
ATOM 1004 C C . SER A 1 124 ? -9.757 2.022 -12.304 1.00 90.50 124 SER A C 1
ATOM 1006 O O . SER A 1 124 ? -8.535 2.195 -12.326 1.00 90.50 124 SER A O 1
ATOM 1008 N N . LYS A 1 125 ? -10.310 0.923 -12.837 1.00 91.25 125 LYS A N 1
ATOM 1009 C CA . LYS A 1 125 ? -9.503 -0.152 -13.441 1.00 91.25 125 LYS A CA 1
ATOM 1010 C C . LYS A 1 125 ? -8.650 0.360 -14.610 1.00 91.25 125 LYS A C 1
ATOM 1012 O O . LYS A 1 125 ? -7.552 -0.143 -14.812 1.00 91.25 125 LYS A O 1
ATOM 1017 N N . HIS A 1 126 ? -9.141 1.364 -15.337 1.00 90.56 126 HIS A N 1
ATOM 1018 C CA . HIS A 1 126 ? -8.447 1.953 -16.479 1.00 90.56 126 HIS A CA 1
ATOM 1019 C C . HIS A 1 126 ? -7.214 2.767 -16.053 1.00 90.56 126 HIS A C 1
ATOM 1021 O O . HIS A 1 126 ? -6.129 2.572 -16.596 1.00 90.56 126 HIS A O 1
ATOM 1027 N N . VAL A 1 127 ? -7.332 3.584 -15.002 1.00 92.00 127 VAL A N 1
ATOM 1028 C CA . VAL A 1 127 ? -6.175 4.274 -14.408 1.00 92.00 127 VAL A CA 1
ATOM 1029 C C . VAL A 1 127 ? -5.152 3.272 -13.861 1.00 92.00 127 VAL A C 1
ATOM 1031 O O . VAL A 1 127 ? -3.954 3.452 -14.065 1.00 92.00 127 VAL A O 1
ATOM 1034 N N . ILE A 1 128 ? -5.600 2.180 -13.224 1.00 93.50 128 ILE A N 1
ATOM 1035 C CA . ILE A 1 128 ? -4.691 1.118 -12.759 1.00 93.50 128 ILE A CA 1
ATOM 1036 C C . ILE A 1 128 ? -3.892 0.524 -13.929 1.00 93.50 128 ILE A C 1
ATOM 1038 O O . ILE A 1 128 ? -2.686 0.358 -13.786 1.00 93.50 128 ILE A O 1
ATOM 1042 N N . THR A 1 129 ? -4.506 0.268 -15.092 1.00 93.25 129 THR A N 1
ATOM 1043 C CA . THR A 1 129 ? -3.768 -0.277 -16.249 1.00 93.25 129 THR A CA 1
ATOM 1044 C C . THR A 1 129 ? -2.680 0.661 -16.785 1.00 93.25 129 THR A C 1
ATOM 1046 O O . THR A 1 129 ? -1.627 0.173 -17.190 1.00 93.25 129 THR A O 1
ATOM 1049 N N . TYR A 1 130 ? -2.867 1.987 -16.728 1.00 93.50 130 TYR A N 1
ATOM 1050 C CA . TYR A 1 130 ? -1.800 2.939 -17.073 1.00 93.50 130 TYR A CA 1
ATOM 1051 C C . TYR A 1 130 ? -0.670 2.930 -16.034 1.00 93.50 130 TYR A C 1
ATOM 1053 O O . TYR A 1 130 ? 0.498 2.810 -16.397 1.00 93.50 130 TYR A O 1
ATOM 1061 N N . LEU A 1 131 ? -1.009 2.967 -14.739 1.00 94.25 131 LEU A N 1
ATOM 1062 C CA . LEU A 1 131 ? -0.027 2.906 -13.647 1.00 94.25 131 LEU A CA 1
ATOM 1063 C C . LEU A 1 131 ? 0.806 1.609 -13.665 1.00 94.25 131 LEU A C 1
ATOM 1065 O O . LEU A 1 131 ? 2.003 1.639 -13.377 1.00 94.25 131 LEU A O 1
ATOM 1069 N N . GLU A 1 132 ? 0.202 0.475 -14.034 1.00 93.88 132 GLU A N 1
ATOM 1070 C CA . GLU A 1 132 ? 0.917 -0.789 -14.258 1.00 93.88 132 GLU A CA 1
ATOM 1071 C C . GLU A 1 132 ? 1.891 -0.689 -15.443 1.00 93.88 132 GLU A C 1
ATOM 1073 O O . GLU A 1 132 ? 3.026 -1.152 -15.326 1.00 93.88 132 GLU A O 1
ATOM 1078 N N . GLY A 1 133 ? 1.494 -0.039 -16.543 1.00 92.25 133 GLY A N 1
ATOM 1079 C CA . GLY A 1 133 ? 2.356 0.226 -17.699 1.00 92.25 133 GLY A CA 1
ATOM 1080 C C . GLY A 1 133 ? 3.595 1.054 -17.345 1.00 92.25 133 GLY A C 1
ATOM 1081 O O . GLY A 1 133 ? 4.717 0.596 -17.569 1.00 92.25 133 GLY A O 1
ATOM 1082 N N . TYR A 1 134 ? 3.407 2.221 -16.716 1.00 92.06 134 TYR A N 1
ATOM 1083 C CA . TYR A 1 134 ? 4.510 3.101 -16.297 1.00 92.06 134 TYR A CA 1
ATOM 1084 C C . TYR A 1 134 ? 5.470 2.410 -15.318 1.00 92.06 134 TYR A C 1
ATOM 1086 O O . TYR A 1 134 ? 6.690 2.518 -15.448 1.00 92.06 134 TYR A O 1
ATOM 1094 N N . PHE A 1 135 ? 4.939 1.641 -14.359 1.00 90.94 135 PHE A N 1
ATOM 1095 C CA . PHE A 1 135 ? 5.763 0.886 -13.412 1.00 90.94 135 PHE A CA 1
ATOM 1096 C C . PHE A 1 135 ? 6.593 -0.216 -14.095 1.00 90.94 135 PHE A C 1
ATOM 1098 O O . PHE A 1 135 ? 7.733 -0.473 -13.702 1.00 90.94 135 PHE A O 1
ATOM 1105 N N . LEU A 1 136 ? 6.034 -0.894 -15.104 1.00 89.25 136 LEU A N 1
ATOM 1106 C CA . LEU A 1 136 ? 6.730 -1.964 -15.821 1.00 89.25 136 LEU A CA 1
ATOM 1107 C C . LEU A 1 136 ? 7.798 -1.432 -16.787 1.00 89.25 136 LEU A C 1
ATOM 1109 O O . LEU A 1 136 ? 8.845 -2.071 -16.898 1.00 89.25 136 LEU A O 1
ATOM 1113 N N . ALA A 1 137 ? 7.591 -0.267 -17.411 1.00 86.94 137 ALA A N 1
ATOM 1114 C CA . ALA A 1 137 ? 8.594 0.393 -18.256 1.00 86.94 137 ALA A CA 1
ATOM 1115 C C . ALA A 1 137 ? 9.917 0.618 -17.495 1.00 86.94 137 ALA A C 1
ATOM 1117 O O . ALA A 1 137 ? 10.972 0.138 -17.918 1.00 86.94 137 ALA A O 1
ATOM 1118 N N . GLY A 1 138 ? 9.834 1.190 -16.288 1.00 80.00 138 GLY A N 1
ATOM 1119 C CA . GLY A 1 138 ? 10.982 1.406 -15.398 1.00 80.00 138 GLY A CA 1
ATOM 1120 C C . GLY A 1 138 ? 11.696 0.140 -14.907 1.00 80.00 138 GLY A C 1
ATOM 1121 O O . GLY A 1 138 ? 12.819 0.207 -14.405 1.00 80.00 138 GLY A O 1
ATOM 1122 N N . ASN A 1 139 ? 11.057 -1.027 -15.030 1.00 74.62 139 ASN A N 1
ATOM 1123 C CA . ASN A 1 139 ? 11.659 -2.320 -14.704 1.00 74.62 139 ASN A CA 1
ATOM 1124 C C . ASN A 1 139 ? 12.364 -2.969 -15.913 1.00 74.62 139 ASN A C 1
ATOM 1126 O O . ASN A 1 139 ? 13.165 -3.884 -15.721 1.00 74.62 139 ASN A O 1
ATOM 1130 N N . ILE A 1 140 ? 12.086 -2.507 -17.137 1.00 77.44 140 ILE A N 1
ATOM 1131 C CA . ILE A 1 140 ? 12.826 -2.880 -18.353 1.00 77.44 140 ILE A CA 1
ATOM 1132 C C . ILE A 1 140 ? 14.099 -2.029 -18.439 1.00 77.44 140 ILE A C 1
ATOM 1134 O O . ILE A 1 140 ? 15.198 -2.576 -18.519 1.00 77.44 140 ILE A O 1
ATOM 1138 N N . ASN A 1 141 ? 13.953 -0.707 -18.321 1.00 73.56 141 ASN A N 1
ATOM 1139 C CA . ASN A 1 141 ? 15.042 0.264 -18.385 1.00 73.56 141 ASN A CA 1
ATOM 1140 C C . ASN A 1 141 ? 15.010 1.183 -17.160 1.00 73.56 141 ASN A C 1
ATOM 1142 O O . ASN A 1 141 ? 14.005 1.830 -16.884 1.00 73.56 141 ASN A O 1
ATOM 1146 N N . LYS A 1 142 ? 16.138 1.316 -16.452 1.00 75.44 142 LYS A N 1
ATOM 1147 C CA . LYS A 1 142 ? 16.232 2.200 -15.272 1.00 75.44 142 LYS A CA 1
ATOM 1148 C C . LYS A 1 142 ? 16.125 3.693 -15.608 1.00 75.44 142 LYS A C 1
ATOM 1150 O O . LYS A 1 142 ? 15.786 4.471 -14.725 1.00 75.44 142 LYS A O 1
ATOM 1155 N N . SER A 1 143 ? 16.447 4.078 -16.844 1.00 74.94 143 SER A N 1
ATOM 1156 C CA . SER A 1 143 ? 16.243 5.431 -17.382 1.00 74.94 143 SER A CA 1
ATOM 1157 C C . SER A 1 143 ? 14.766 5.779 -17.545 1.00 74.94 143 SER A C 1
ATOM 1159 O O . SER A 1 143 ? 14.405 6.943 -17.442 1.00 74.94 143 SER A O 1
ATOM 1161 N N . ASP A 1 144 ? 13.922 4.766 -17.744 1.00 77.12 144 ASP A N 1
ATOM 1162 C CA . ASP A 1 144 ? 12.514 4.909 -18.119 1.00 77.12 144 ASP A CA 1
ATOM 1163 C C . ASP A 1 144 ? 11.61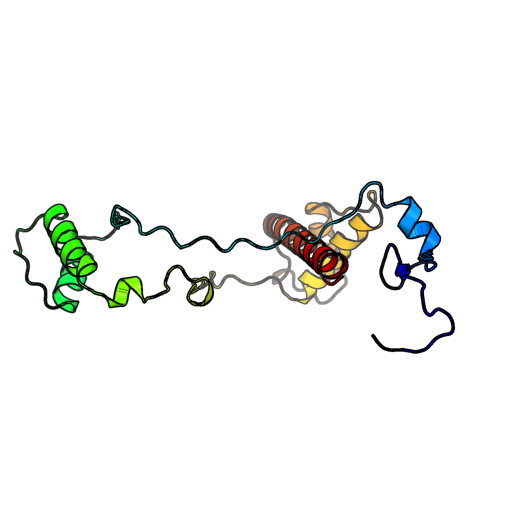9 4.708 -16.874 1.00 77.12 144 ASP A C 1
ATOM 1165 O O . ASP A 1 144 ? 10.442 4.351 -16.956 1.00 77.12 144 ASP A O 1
ATOM 1169 N N . HIS A 1 145 ? 12.206 4.869 -15.680 1.00 85.56 145 HIS A N 1
ATOM 1170 C CA . HIS A 1 145 ? 11.520 4.720 -14.404 1.00 85.56 145 HIS A CA 1
ATOM 1171 C C . HIS A 1 145 ? 10.776 6.003 -14.035 1.00 85.56 145 HIS A C 1
ATOM 1173 O O . HIS A 1 145 ? 11.304 6.872 -13.338 1.00 85.56 145 HIS A O 1
ATOM 1179 N N . TYR A 1 146 ? 9.504 6.041 -14.424 1.00 90.19 146 TYR A N 1
ATOM 1180 C CA . TYR A 1 146 ? 8.549 7.064 -14.018 1.00 90.19 146 TYR A CA 1
ATOM 1181 C C . TYR A 1 146 ? 8.541 7.282 -12.496 1.00 90.19 146 TYR A C 1
ATOM 1183 O O . TYR A 1 146 ? 8.281 6.376 -11.696 1.00 90.19 146 TYR A O 1
ATOM 1191 N N . THR A 1 147 ? 8.799 8.519 -12.092 1.00 91.44 147 THR A N 1
ATOM 1192 C CA . THR A 1 147 ? 8.520 9.032 -10.753 1.00 91.44 147 THR A CA 1
ATOM 1193 C C . THR A 1 147 ? 7.012 9.191 -10.538 1.00 91.44 147 THR 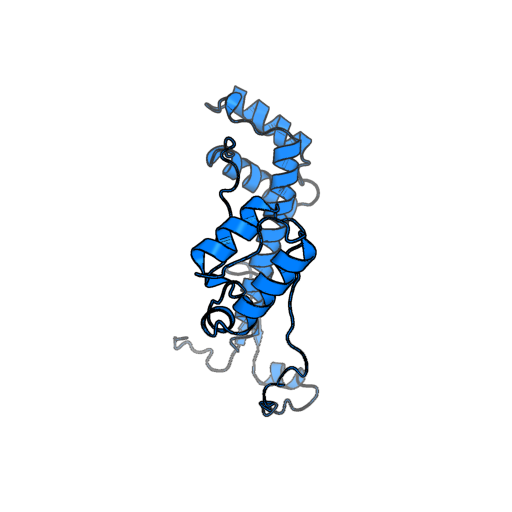A C 1
ATOM 1195 O O . THR A 1 147 ? 6.212 9.189 -11.474 1.00 91.44 147 THR A O 1
ATOM 1198 N N . THR A 1 148 ? 6.596 9.353 -9.279 1.00 93.12 148 THR A N 1
ATOM 1199 C CA . THR A 1 148 ? 5.185 9.585 -8.930 1.00 93.12 148 THR A CA 1
ATOM 1200 C C . THR A 1 148 ? 4.596 10.814 -9.632 1.00 93.12 148 THR A C 1
ATOM 1202 O O . THR A 1 148 ? 3.423 10.794 -9.999 1.00 93.12 148 THR A O 1
ATOM 1205 N N . GLU A 1 149 ? 5.398 11.870 -9.796 1.00 93.94 149 GLU A N 1
ATOM 1206 C CA . GLU A 1 149 ? 4.964 13.118 -10.431 1.00 93.94 149 GLU A CA 1
ATOM 1207 C C . GLU A 1 149 ? 4.798 12.929 -11.940 1.00 93.94 149 GLU A C 1
ATOM 1209 O O . GLU A 1 149 ? 3.768 13.313 -12.483 1.00 93.94 149 GLU A O 1
ATOM 1214 N N . GLU A 1 150 ? 5.738 12.244 -12.602 1.00 93.62 150 GLU A N 1
ATOM 1215 C CA . GLU A 1 150 ? 5.643 11.935 -14.036 1.00 93.62 150 GLU A CA 1
ATOM 1216 C C . GLU A 1 150 ? 4.435 11.032 -14.338 1.00 93.62 150 GLU A C 1
ATOM 1218 O O . GLU A 1 150 ? 3.670 11.312 -15.257 1.00 93.62 150 GLU A O 1
ATOM 1223 N N . MET A 1 151 ? 4.164 10.010 -13.510 1.00 94.75 151 MET A N 1
ATOM 1224 C CA . MET A 1 151 ? 2.927 9.216 -13.640 1.00 94.75 151 MET A CA 1
ATOM 1225 C C . MET A 1 151 ? 1.658 10.072 -13.500 1.00 94.75 151 MET A C 1
ATOM 1227 O O . MET A 1 151 ? 0.633 9.759 -14.103 1.00 94.75 151 MET A O 1
ATOM 1231 N N . HIS A 1 152 ? 1.696 11.128 -12.684 1.00 94.75 152 HIS A N 1
ATOM 1232 C CA . HIS A 1 152 ? 0.564 12.031 -12.493 1.00 94.75 152 HIS A CA 1
ATOM 1233 C C . HIS A 1 152 ? 0.403 13.008 -13.667 1.00 94.75 152 HIS A C 1
ATOM 1235 O O . HIS A 1 152 ? -0.722 13.224 -14.114 1.00 94.75 152 HIS A O 1
ATOM 1241 N N . THR A 1 153 ? 1.495 13.561 -14.208 1.00 93.94 153 THR A N 1
ATOM 1242 C CA . THR A 1 153 ? 1.439 14.438 -15.389 1.00 93.94 153 THR A CA 1
ATOM 1243 C C . THR A 1 153 ? 0.961 13.686 -16.625 1.00 93.94 153 THR A C 1
ATOM 1245 O O . THR A 1 153 ? 0.067 14.175 -17.305 1.00 93.94 153 THR A O 1
ATOM 1248 N N . GLU A 1 154 ? 1.450 12.468 -16.858 1.00 92.00 154 GLU A N 1
ATOM 1249 C CA . GLU A 1 154 ? 1.002 11.604 -17.962 1.00 92.00 154 GLU A CA 1
ATOM 1250 C C . GLU A 1 154 ? -0.499 11.282 -17.869 1.00 92.00 154 GLU A C 1
ATOM 1252 O O . GLU A 1 154 ? -1.227 11.345 -18.859 1.00 92.00 154 GLU A O 1
ATOM 1257 N N . LEU A 1 155 ? -1.018 11.006 -16.664 1.00 93.12 155 LEU A N 1
ATOM 1258 C CA . LEU A 1 155 ? -2.460 10.821 -16.460 1.00 93.12 155 LEU A CA 1
ATOM 1259 C C . LEU A 1 155 ? -3.267 12.099 -16.757 1.00 93.12 155 LEU A C 1
ATOM 1261 O O . LEU A 1 155 ? -4.378 11.995 -17.273 1.00 93.12 155 LEU A O 1
ATOM 1265 N N . LEU A 1 156 ? -2.722 13.291 -16.488 1.00 91.75 156 LEU A N 1
ATOM 1266 C CA . LEU A 1 156 ? -3.348 14.568 -16.858 1.00 91.75 156 LEU A CA 1
ATOM 1267 C C . LEU A 1 156 ? -3.267 14.867 -18.365 1.00 91.75 156 LEU A C 1
ATOM 1269 O O . LEU A 1 156 ? -4.148 15.543 -18.895 1.00 91.75 156 LEU A O 1
ATOM 1273 N N . GLU A 1 157 ? -2.254 14.375 -19.078 1.00 89.81 157 GLU A N 1
ATOM 1274 C CA . GLU A 1 157 ? -2.222 14.441 -20.546 1.00 89.81 157 GLU A CA 1
ATOM 1275 C C . GLU A 1 157 ? -3.219 13.462 -21.171 1.00 89.81 157 GLU A C 1
ATOM 1277 O O . GLU A 1 157 ? -3.948 13.827 -22.095 1.00 89.81 157 GLU A O 1
ATOM 1282 N N . LEU A 1 158 ? -3.373 12.268 -20.593 1.00 87.50 158 LEU A N 1
ATOM 1283 C CA . LEU A 1 158 ? -4.410 11.320 -20.995 1.00 87.50 158 LEU A CA 1
ATOM 1284 C C . LEU A 1 158 ? -5.835 11.861 -20.788 1.00 87.50 158 LEU A C 1
ATOM 1286 O O . LEU A 1 158 ? -6.694 11.540 -21.602 1.00 87.50 158 LEU A O 1
ATOM 1290 N N . VAL A 1 159 ? -6.102 12.719 -19.796 1.00 88.31 159 VAL A N 1
ATOM 1291 C CA . VAL A 1 159 ? -7.396 13.439 -19.671 1.00 88.31 159 VAL A CA 1
ATOM 1292 C C . VAL A 1 159 ? -7.660 14.382 -20.858 1.00 88.31 159 VAL A C 1
ATOM 1294 O O . VAL A 1 159 ? -8.809 14.623 -21.212 1.00 88.31 159 VAL A O 1
ATOM 1297 N N . LYS A 1 160 ? -6.614 14.916 -21.505 1.00 81.94 160 LYS A N 1
ATOM 1298 C CA . LYS A 1 160 ? -6.748 15.802 -22.679 1.00 81.94 160 LYS A CA 1
ATOM 1299 C C . LYS A 1 160 ? -6.883 15.029 -23.994 1.00 81.94 160 LYS A C 1
ATOM 1301 O O . LYS A 1 160 ? -7.492 15.532 -24.932 1.00 81.94 160 LYS A O 1
ATOM 1306 N N . ILE A 1 161 ? -6.264 13.849 -24.077 1.00 79.31 161 ILE A N 1
ATOM 1307 C CA . ILE A 1 161 ? -6.134 13.051 -25.311 1.00 79.31 161 ILE A CA 1
ATOM 1308 C C . ILE A 1 161 ? -7.178 11.918 -25.379 1.00 79.31 161 ILE A C 1
ATOM 1310 O O . ILE A 1 161 ? -7.525 11.455 -26.464 1.00 79.31 161 ILE A O 1
ATOM 1314 N N . SER A 1 162 ? -7.700 11.467 -24.236 1.00 68.88 162 SER A N 1
ATOM 1315 C CA . SER A 1 162 ? -8.652 10.356 -24.116 1.00 68.88 162 SER A CA 1
ATOM 1316 C C . SER A 1 162 ? -9.873 10.736 -23.272 1.00 68.88 162 SER A C 1
ATOM 1318 O O . SER A 1 162 ? -9.847 11.718 -22.539 1.00 68.88 162 SER A O 1
ATOM 1320 N N . ASN A 1 163 ? -10.930 9.917 -23.312 1.00 73.56 163 ASN A N 1
ATOM 1321 C CA . ASN A 1 163 ? -12.143 10.100 -22.498 1.00 73.56 163 ASN A CA 1
ATOM 1322 C C . ASN A 1 163 ? -11.942 9.715 -21.009 1.00 73.56 163 ASN A C 1
ATOM 1324 O O . ASN A 1 163 ? -12.786 9.038 -20.419 1.00 73.56 163 ASN A O 1
ATOM 1328 N N . LEU A 1 164 ? -10.814 10.092 -20.404 1.00 80.75 164 LEU A N 1
ATOM 1329 C CA . LEU A 1 164 ? -10.574 9.966 -18.967 1.00 80.75 164 LEU A CA 1
ATOM 1330 C C . LEU A 1 164 ? -11.139 11.198 -18.258 1.00 80.75 164 LEU A C 1
ATOM 1332 O O . LEU A 1 164 ? -10.756 12.323 -18.563 1.00 80.75 164 LEU A O 1
ATOM 1336 N N . GLU A 1 165 ? -12.031 11.001 -17.286 1.00 82.31 165 GLU A N 1
ATOM 1337 C CA . GLU A 1 165 ? -12.469 12.109 -16.439 1.00 82.31 165 GLU A CA 1
ATOM 1338 C C . GLU A 1 165 ? -11.335 12.570 -15.517 1.00 82.31 165 GLU A C 1
ATOM 1340 O O . GLU A 1 165 ? -10.708 11.759 -14.832 1.00 82.31 165 GLU A O 1
ATOM 1345 N N . GLU A 1 166 ? -11.167 13.885 -15.373 1.00 82.44 166 GLU A N 1
ATOM 1346 C CA . GLU A 1 166 ? -10.321 14.477 -14.326 1.00 82.44 166 GLU A CA 1
ATOM 1347 C C . GLU A 1 166 ? -10.726 13.983 -12.920 1.00 82.44 166 GLU A C 1
ATOM 1349 O O . GLU A 1 166 ? -9.880 13.783 -12.049 1.00 82.44 166 GLU A O 1
ATOM 1354 N N . SER A 1 167 ? -12.018 13.672 -12.723 1.00 84.38 167 SER A N 1
ATOM 1355 C CA . SER A 1 167 ? -12.573 13.099 -11.485 1.00 84.38 167 SER A CA 1
ATOM 1356 C C . SER A 1 167 ? -11.962 11.741 -11.097 1.00 84.38 167 SER A C 1
ATOM 1358 O O . SER A 1 167 ? -12.037 11.336 -9.929 1.00 84.38 167 SER A O 1
ATOM 1360 N N . ASP A 1 168 ? -11.389 11.020 -12.063 1.00 86.75 168 ASP A N 1
ATOM 1361 C CA . ASP A 1 168 ? -10.786 9.696 -11.905 1.00 86.75 168 ASP A CA 1
ATOM 1362 C C . ASP A 1 168 ? -9.262 9.741 -11.711 1.00 86.75 168 ASP A C 1
ATOM 1364 O O . ASP A 1 168 ? -8.687 8.733 -11.286 1.00 86.75 168 ASP A O 1
ATOM 1368 N N . VAL A 1 169 ? -8.611 10.889 -11.944 1.00 91.19 169 VAL A N 1
ATOM 1369 C CA . VAL A 1 169 ? -7.163 11.045 -11.742 1.00 91.19 169 VAL A CA 1
ATOM 1370 C C . VAL A 1 169 ? -6.833 10.973 -10.241 1.00 91.19 169 VAL A C 1
ATOM 1372 O O . VAL A 1 169 ? -7.300 11.789 -9.440 1.00 91.19 169 VAL A O 1
ATOM 1375 N N . PRO A 1 170 ? -6.030 9.988 -9.800 1.00 92.81 170 PRO A N 1
ATOM 1376 C CA . PRO A 1 170 ? -5.666 9.831 -8.406 1.00 92.81 170 PRO A CA 1
ATOM 1377 C C . PRO A 1 170 ? -4.586 10.845 -8.034 1.00 92.81 170 PRO A C 1
ATOM 1379 O O . PRO A 1 170 ? -3.603 11.012 -8.747 1.00 92.81 170 PRO A O 1
ATOM 1382 N N . LYS A 1 171 ? -4.713 11.454 -6.852 1.00 94.69 171 LYS A N 1
ATOM 1383 C CA . LYS A 1 171 ? -3.686 12.356 -6.306 1.00 94.69 171 LYS A CA 1
ATOM 1384 C C . LYS A 1 171 ? -2.314 11.673 -6.281 1.00 94.69 171 LYS A C 1
ATOM 1386 O O . LYS A 1 171 ? -2.232 10.495 -5.933 1.00 94.69 171 LYS A O 1
ATOM 1391 N N . VAL A 1 172 ? -1.243 12.436 -6.492 1.00 94.50 172 VAL A N 1
ATOM 1392 C CA . VAL A 1 172 ? 0.169 12.012 -6.361 1.00 94.50 172 VAL A CA 1
ATOM 1393 C C . VAL A 1 172 ? 0.413 11.105 -5.143 1.00 94.50 172 VAL A C 1
ATOM 1395 O O . VAL A 1 172 ? 0.913 9.991 -5.273 1.00 94.50 172 VAL A O 1
ATOM 1398 N N . SER A 1 173 ? -0.040 11.502 -3.949 1.00 94.25 173 SER A N 1
ATOM 1399 C CA . SER A 1 173 ? 0.109 10.692 -2.726 1.00 94.25 173 SER A CA 1
ATOM 1400 C C . SER A 1 173 ? -0.632 9.346 -2.774 1.00 94.25 173 SER A C 1
ATOM 1402 O O . SER A 1 173 ? -0.224 8.380 -2.129 1.00 94.25 173 SER A O 1
ATOM 1404 N N . THR A 1 174 ? -1.713 9.245 -3.548 1.00 94.06 174 THR A N 1
ATOM 1405 C CA . THR A 1 174 ? -2.432 7.989 -3.809 1.00 94.06 174 THR A CA 1
ATOM 1406 C C . THR A 1 174 ? -1.653 7.108 -4.783 1.00 94.06 174 THR A C 1
ATOM 1408 O O . THR A 1 174 ? -1.548 5.908 -4.530 1.00 94.06 174 THR A O 1
ATOM 1411 N N . ILE A 1 175 ? -1.040 7.691 -5.821 1.00 94.75 175 ILE A N 1
ATOM 1412 C CA . ILE A 1 175 ? -0.130 6.991 -6.743 1.00 94.75 175 ILE A CA 1
ATOM 1413 C C . ILE A 1 175 ? 1.083 6.448 -5.973 1.00 94.75 175 ILE A C 1
ATOM 1415 O O . ILE A 1 175 ? 1.350 5.253 -6.033 1.00 94.75 175 ILE A O 1
ATOM 1419 N N . GLN A 1 176 ? 1.747 7.258 -5.143 1.00 95.31 176 GLN A N 1
ATOM 1420 C CA . GLN A 1 176 ? 2.893 6.830 -4.324 1.00 95.31 176 GLN A CA 1
ATOM 1421 C C . GLN A 1 176 ? 2.546 5.641 -3.409 1.00 95.31 176 GLN A C 1
ATOM 1423 O O . GLN A 1 176 ? 3.268 4.642 -3.343 1.00 95.31 176 GLN A O 1
ATOM 1428 N N . ASN A 1 177 ? 1.400 5.721 -2.723 1.00 93.88 177 ASN A N 1
ATOM 1429 C CA . ASN A 1 177 ? 0.885 4.636 -1.887 1.00 93.88 177 ASN A CA 1
ATOM 1430 C C . ASN A 1 177 ? 0.510 3.385 -2.701 1.00 93.88 177 ASN A C 1
ATOM 1432 O O . ASN A 1 177 ? 0.636 2.264 -2.199 1.00 93.88 177 ASN A O 1
ATOM 1436 N N . TRP A 1 178 ? 0.037 3.559 -3.937 1.00 94.94 178 TRP A N 1
ATOM 1437 C CA . TRP A 1 178 ? -0.239 2.465 -4.863 1.00 94.94 178 TRP A CA 1
ATOM 1438 C C . TRP A 1 178 ? 1.062 1.794 -5.322 1.00 94.94 178 TRP A C 1
ATOM 1440 O O . TRP A 1 178 ? 1.169 0.581 -5.159 1.00 94.94 178 TRP A O 1
ATOM 1450 N N . ILE A 1 179 ? 2.084 2.553 -5.741 1.00 93.81 179 ILE A N 1
ATOM 1451 C CA . ILE A 1 179 ? 3.407 2.045 -6.150 1.00 93.81 179 ILE A CA 1
ATOM 1452 C C . ILE A 1 179 ? 4.017 1.175 -5.042 1.00 93.81 179 ILE A C 1
ATOM 1454 O O . ILE A 1 179 ? 4.420 0.040 -5.294 1.00 93.81 179 ILE A O 1
ATOM 1458 N N . GLY A 1 180 ? 4.032 1.649 -3.789 1.00 93.12 180 GLY A N 1
ATOM 1459 C CA . GLY A 1 180 ? 4.579 0.880 -2.662 1.00 93.12 180 GLY A CA 1
ATOM 1460 C C . GLY A 1 180 ? 3.850 -0.453 -2.415 1.00 93.12 180 GLY A C 1
ATOM 1461 O O . GLY A 1 180 ? 4.476 -1.479 -2.121 1.00 93.12 180 GLY A O 1
ATOM 1462 N N . ARG A 1 181 ? 2.521 -0.474 -2.581 1.00 91.94 181 ARG A N 1
ATOM 1463 C CA . ARG A 1 181 ? 1.701 -1.695 -2.467 1.00 91.94 181 ARG A CA 1
ATOM 1464 C C . ARG A 1 181 ? 1.899 -2.627 -3.660 1.00 91.94 181 ARG A C 1
ATOM 1466 O O . ARG A 1 181 ? 2.076 -3.826 -3.462 1.00 91.94 181 ARG A O 1
ATOM 1473 N N . TYR A 1 182 ? 1.924 -2.085 -4.872 1.00 92.81 182 TYR A N 1
ATOM 1474 C CA . TYR A 1 182 ? 2.113 -2.848 -6.097 1.00 92.81 182 TYR A CA 1
ATOM 1475 C C . TYR A 1 182 ? 3.499 -3.500 -6.125 1.00 92.81 182 TYR A C 1
ATOM 1477 O O . TYR A 1 182 ? 3.603 -4.713 -6.277 1.00 92.81 182 TYR A O 1
ATOM 1485 N N . ALA A 1 183 ? 4.564 -2.748 -5.830 1.00 89.81 183 ALA A N 1
ATOM 1486 C CA . ALA A 1 183 ? 5.931 -3.262 -5.769 1.00 89.81 183 ALA A CA 1
ATOM 1487 C C . ALA A 1 183 ? 6.109 -4.379 -4.722 1.00 89.81 183 ALA A C 1
ATOM 1489 O O . ALA A 1 183 ? 6.819 -5.357 -4.970 1.00 89.81 183 ALA A O 1
ATOM 1490 N N . THR A 1 184 ? 5.463 -4.271 -3.554 1.00 89.56 184 THR A N 1
ATOM 1491 C CA . THR A 1 184 ? 5.518 -5.324 -2.523 1.00 89.56 184 THR A CA 1
ATOM 1492 C C . THR A 1 184 ? 4.729 -6.570 -2.925 1.00 89.56 184 THR A C 1
ATOM 1494 O O . THR A 1 184 ? 5.250 -7.678 -2.785 1.00 89.56 184 THR A O 1
ATOM 1497 N N . GLN A 1 185 ? 3.532 -6.419 -3.500 1.00 88.94 185 GLN A N 1
ATOM 1498 C CA . GLN A 1 185 ? 2.751 -7.536 -4.047 1.00 88.94 185 GLN A CA 1
ATOM 1499 C C . GLN A 1 185 ? 3.465 -8.223 -5.221 1.00 88.94 185 GLN A C 1
ATOM 1501 O O . GLN A 1 185 ? 3.521 -9.452 -5.273 1.00 88.94 185 GLN A O 1
ATOM 1506 N N . HIS A 1 186 ? 4.069 -7.449 -6.124 1.00 84.88 186 HIS A N 1
ATOM 1507 C CA . HIS A 1 186 ? 4.833 -7.945 -7.265 1.00 84.88 186 HIS A CA 1
ATOM 1508 C C . HIS A 1 186 ? 6.047 -8.765 -6.807 1.00 84.88 186 HIS A C 1
ATOM 1510 O O . HIS A 1 186 ? 6.215 -9.909 -7.231 1.00 84.88 186 HIS A O 1
ATOM 1516 N N . LYS A 1 187 ? 6.832 -8.252 -5.845 1.00 87.56 187 LYS A N 1
ATOM 1517 C CA . LYS A 1 187 ? 7.929 -9.006 -5.211 1.00 87.56 187 LYS A CA 1
ATOM 1518 C C . LYS A 1 187 ? 7.433 -10.300 -4.559 1.00 87.56 187 LYS A C 1
ATOM 1520 O O . LYS A 1 187 ? 8.016 -11.352 -4.799 1.00 87.56 187 LYS A O 1
ATOM 1525 N N . GLN A 1 188 ? 6.345 -10.263 -3.783 1.00 86.81 188 GLN A N 1
ATOM 1526 C CA . GLN A 1 188 ? 5.770 -11.471 -3.168 1.00 86.81 188 GLN A CA 1
ATOM 1527 C C . GLN A 1 188 ? 5.337 -12.516 -4.207 1.00 86.81 188 GLN A C 1
ATOM 1529 O O . GLN A 1 188 ? 5.589 -13.703 -4.009 1.00 86.81 188 GLN A O 1
ATOM 1534 N N . LYS A 1 189 ? 4.737 -12.086 -5.325 1.00 85.94 189 LYS A N 1
ATOM 1535 C CA . LYS A 1 189 ? 4.346 -12.961 -6.440 1.00 85.94 189 LYS A CA 1
ATOM 1536 C C . LYS A 1 189 ? 5.566 -13.598 -7.115 1.00 85.94 189 LYS A C 1
ATOM 1538 O O . LYS A 1 189 ? 5.554 -14.794 -7.381 1.00 85.94 189 LYS A O 1
ATOM 1543 N N . LEU A 1 190 ? 6.641 -12.839 -7.332 1.00 82.62 190 LEU A N 1
ATOM 1544 C CA . LEU A 1 190 ? 7.904 -13.386 -7.839 1.00 82.62 190 LEU A CA 1
ATOM 1545 C C . LEU A 1 190 ? 8.499 -14.420 -6.868 1.00 82.62 190 LEU A C 1
ATOM 1547 O O . LEU A 1 190 ? 8.828 -15.528 -7.287 1.00 82.62 190 LEU A O 1
ATOM 1551 N N . TYR A 1 191 ? 8.566 -14.115 -5.566 1.00 83.38 191 TYR A N 1
ATOM 1552 C CA . TYR A 1 191 ? 9.054 -15.066 -4.560 1.00 83.38 191 TYR A CA 1
ATOM 1553 C C . TYR A 1 191 ? 8.201 -16.337 -4.465 1.00 83.38 191 TYR A C 1
ATOM 1555 O O . TYR A 1 191 ? 8.759 -17.415 -4.264 1.00 83.38 191 TYR A O 1
ATOM 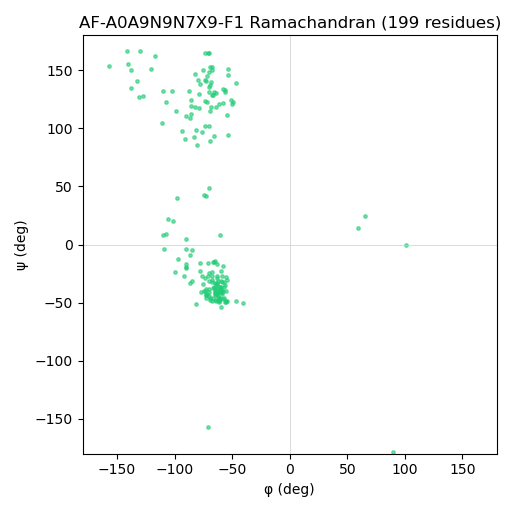1563 N N . SER A 1 192 ? 6.873 -16.253 -4.609 1.00 79.75 192 SER A N 1
ATOM 1564 C CA . SER A 1 192 ? 6.015 -17.443 -4.575 1.00 79.75 192 SER A CA 1
ATOM 1565 C C . SER A 1 192 ? 6.209 -18.326 -5.809 1.00 79.75 192 SER A C 1
ATOM 1567 O O . SER A 1 192 ? 6.324 -19.539 -5.653 1.00 79.75 192 SER A O 1
ATOM 1569 N N . LEU A 1 193 ? 6.343 -17.738 -7.003 1.00 81.19 193 LEU A N 1
ATOM 1570 C CA . LEU A 1 193 ? 6.667 -18.466 -8.236 1.00 81.19 193 LEU A CA 1
ATOM 1571 C C . LEU A 1 193 ? 8.030 -19.164 -8.134 1.00 81.19 193 LEU A C 1
ATOM 1573 O O . LEU A 1 193 ? 8.123 -20.363 -8.384 1.00 81.19 193 LEU A O 1
ATOM 1577 N N . VAL A 1 194 ? 9.064 -18.448 -7.678 1.00 76.38 194 VAL A N 1
ATOM 1578 C CA . VAL A 1 194 ? 10.391 -19.022 -7.397 1.00 76.38 194 VAL A CA 1
ATOM 1579 C C . VAL A 1 194 ? 10.268 -20.177 -6.397 1.00 76.38 194 VAL A C 1
ATOM 1581 O O . VA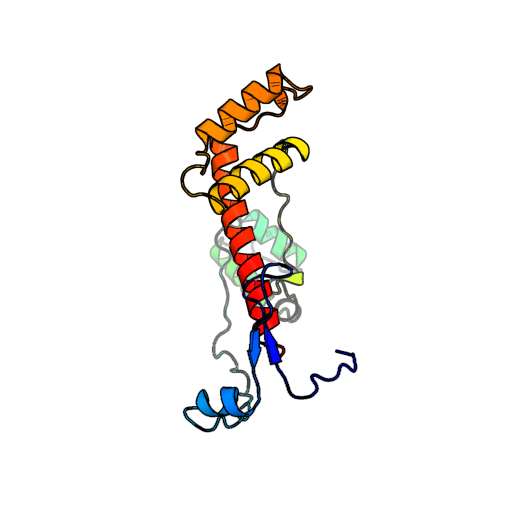L A 1 194 ? 10.731 -21.281 -6.672 1.00 76.38 194 VAL A O 1
ATOM 1584 N N . LYS A 1 195 ? 9.574 -19.987 -5.269 1.00 73.56 195 LYS A N 1
ATOM 1585 C CA . LYS A 1 195 ? 9.408 -21.043 -4.259 1.00 73.56 195 LYS A CA 1
ATOM 1586 C C . LYS A 1 195 ? 8.699 -22.285 -4.815 1.00 73.56 195 LYS A C 1
ATOM 1588 O O . LYS A 1 195 ? 9.122 -23.394 -4.511 1.00 73.56 195 LYS A O 1
ATOM 1593 N N . ILE A 1 196 ? 7.670 -22.120 -5.649 1.00 72.75 196 ILE A N 1
ATOM 1594 C CA . ILE A 1 196 ? 6.965 -23.237 -6.301 1.00 72.75 196 ILE A CA 1
ATOM 1595 C C . ILE A 1 196 ? 7.902 -24.018 -7.233 1.00 72.75 196 ILE A C 1
ATOM 1597 O O . ILE A 1 196 ? 7.865 -25.247 -7.218 1.00 72.75 196 ILE A O 1
ATOM 1601 N N . VAL A 1 197 ? 8.759 -23.332 -7.996 1.00 70.38 197 VAL A N 1
ATOM 1602 C CA . VAL A 1 197 ? 9.722 -23.959 -8.921 1.00 70.38 197 VAL A CA 1
ATOM 1603 C C . VAL A 1 197 ? 10.847 -24.696 -8.183 1.00 70.38 197 VAL A C 1
ATOM 1605 O O . VAL A 1 197 ? 11.263 -25.763 -8.627 1.00 70.38 197 VAL A O 1
ATOM 1608 N N . PHE A 1 198 ? 11.336 -24.157 -7.061 1.00 62.69 198 PHE A N 1
ATOM 1609 C CA . PHE A 1 198 ? 12.486 -24.721 -6.339 1.00 62.69 198 PHE A CA 1
ATOM 1610 C C . PHE A 1 198 ? 12.139 -25.756 -5.251 1.00 62.69 198 PHE A C 1
ATOM 1612 O O . PHE A 1 198 ? 13.026 -26.515 -4.880 1.00 62.69 198 PHE A O 1
ATOM 1619 N N . PHE A 1 199 ? 10.900 -25.807 -4.737 1.00 55.00 199 PHE A N 1
ATOM 1620 C CA . PHE A 1 199 ? 10.503 -26.735 -3.655 1.00 55.00 199 PHE A CA 1
ATOM 1621 C C . PHE A 1 199 ? 9.556 -27.878 -4.076 1.00 55.00 199 PHE A C 1
ATOM 1623 O O . PHE A 1 199 ? 9.253 -28.727 -3.244 1.00 55.00 199 PHE A O 1
ATOM 1630 N N . ASN A 1 200 ? 9.089 -27.932 -5.330 1.00 53.03 200 ASN A N 1
ATOM 1631 C CA . ASN A 1 200 ? 8.350 -29.091 -5.873 1.00 53.03 200 ASN A CA 1
ATOM 1632 C C . ASN A 1 200 ? 9.268 -30.018 -6.693 1.00 53.03 200 ASN A C 1
ATOM 1634 O O . ASN A 1 200 ? 8.890 -30.485 -7.771 1.00 53.03 200 ASN A O 1
ATOM 1638 N N . LYS A 1 201 ? 10.497 -30.221 -6.216 1.00 45.81 201 LYS A N 1
ATOM 1639 C CA . LYS A 1 201 ? 11.543 -31.007 -6.868 1.00 45.81 201 LYS A CA 1
ATOM 1640 C C . LYS A 1 201 ? 12.339 -31.781 -5.823 1.00 45.81 201 LYS A C 1
ATOM 1642 O O . LYS A 1 201 ? 12.741 -32.911 -6.162 1.00 45.81 201 LYS A O 1
#

Secondary structure (DSSP, 8-state):
-----TTTTEEEE-SBTTBSPPEEEEHHHHGGG-SS--PPPP---PPPPPPSS------TT--HHHHHHHHHTTT----TT--HHHHHHHHHHHHHT-HHHHH--TTSGGG--------PPPPPHHHHHHHHHHHHHHHH-GGG---HHHHHHHHHHHHHHSS--GGGPPPHHHHHHHHHHHHHHHHHHHHHHHHHHHH--

Organism: NCBI:txid1348616